Protein AF-A0A7Y4ZPZ9-F1 (afdb_monomer_lite)

Foldseek 3Di:
DADDDDDDDDDPDPLQDWEWEWEDELDPVSQVAWDKDWDFDDDVPDGFFIFIATEHDDPPATWIDGTDRLQTATPDDDLDDQWGDGLLDTDGRYDYSVPTDGDDCCLFQNADPVQAAACCQQCVPWDFWDQDLQQKTFADDDPDVPDQQQKWKWWAKPVHNVDIGTAAEPDQGNHKYQDPVHSRMIGGHPSLSQLAPPPDPQLVPGSRSIHTPTMTMGRRGGYHHSRHFHHDDVPHRGSHDYDHDHRD

Radius of gyration: 18.54 Å; chains: 1; bounding box: 43×43×50 Å

pLDDT: mean 79.01, std 13.71, range [42.5, 98.06]

Sequence (248 aa):
RSTVYDNVYTVRDPAFFATTLAVIPADSDSLKGPITVEIKGKSGNTVGVFRRAVVSYVKGRTLMLPMPLRMACFNFKDCGASSTCAGGTCQPATVSGDDLRDYDDKLVFETRKDLCFDEDACLRGAAPVKVNADCTFALPKAAAAGARPDVNVSIRWAAASNRVIVLDEGDGVEGWTVLPENPNLGRVSAGVCKSLLDPEPDPKKREVPDQALDARISVGCAAKSPTQPFCRRAGNLQSGIGAEIPVR

Structure (mmCIF, N/CA/C/O backbone):
data_AF-A0A7Y4ZPZ9-F1
#
_entry.id   AF-A0A7Y4ZPZ9-F1
#
loop_
_atom_site.group_PDB
_atom_site.id
_atom_site.type_symbol
_atom_site.label_atom_id
_atom_site.label_alt_id
_atom_site.label_comp_id
_atom_site.label_asym_id
_atom_site.label_entity_id
_atom_site.label_seq_id
_atom_site.pdbx_PDB_ins_code
_atom_site.Cartn_x
_atom_site.Cartn_y
_atom_site.Cartn_z
_atom_site.occupancy
_atom_site.B_iso_or_equiv
_atom_site.auth_seq_id
_atom_site.auth_comp_id
_atom_site.auth_asym_id
_atom_site.auth_atom_id
_atom_site.pdbx_PDB_model_num
ATOM 1 N N . ARG A 1 1 ? -20.673 11.295 24.417 1.00 52.66 1 ARG A N 1
ATOM 2 C CA . ARG A 1 1 ? -19.371 11.100 25.100 1.00 52.66 1 ARG A CA 1
ATOM 3 C C . ARG A 1 1 ? -18.563 10.162 24.223 1.00 52.66 1 ARG A C 1
ATOM 5 O O . ARG A 1 1 ? -19.119 9.147 23.839 1.00 52.66 1 ARG A O 1
ATOM 12 N N . SER A 1 2 ? -17.340 10.524 23.851 1.00 57.75 2 SER A N 1
ATOM 13 C CA . SER A 1 2 ? -16.410 9.619 23.170 1.00 57.75 2 SER A CA 1
ATOM 14 C C . SER A 1 2 ? -15.523 8.957 24.220 1.00 57.75 2 SER A C 1
ATOM 16 O O . SER A 1 2 ? -14.915 9.671 25.020 1.00 57.75 2 SER A O 1
ATOM 18 N N . THR A 1 3 ? -15.454 7.629 24.232 1.00 61.03 3 THR A N 1
ATOM 19 C CA . THR A 1 3 ? -14.469 6.892 25.032 1.00 61.03 3 THR A CA 1
ATOM 20 C C . THR A 1 3 ? -13.211 6.682 24.189 1.00 61.03 3 THR A C 1
ATOM 22 O O . THR A 1 3 ? -13.314 6.341 23.013 1.00 61.03 3 THR A O 1
ATOM 25 N N . VAL A 1 4 ? -12.031 6.929 24.762 1.00 68.44 4 VAL A N 1
ATOM 26 C CA . VAL A 1 4 ? -10.734 6.764 24.083 1.00 68.44 4 VAL A CA 1
ATOM 27 C C . VAL A 1 4 ? -9.996 5.589 24.715 1.00 68.44 4 VAL A C 1
ATOM 29 O O . VAL A 1 4 ? -9.910 5.506 25.939 1.00 68.44 4 VAL A O 1
ATOM 32 N N . TYR A 1 5 ? -9.466 4.703 23.871 1.00 67.06 5 TYR A N 1
ATOM 33 C CA . TYR A 1 5 ? -8.691 3.531 24.269 1.00 67.06 5 TYR A CA 1
ATOM 34 C C . TYR A 1 5 ? -7.289 3.624 23.677 1.00 67.06 5 TYR A C 1
ATOM 36 O O . TYR A 1 5 ? -7.140 3.650 22.456 1.00 67.06 5 TYR A O 1
ATOM 44 N N . ASP A 1 6 ? -6.273 3.627 24.538 1.00 70.56 6 ASP A N 1
ATOM 45 C CA . ASP A 1 6 ? -4.873 3.687 24.127 1.00 70.56 6 ASP A CA 1
ATOM 46 C C . ASP A 1 6 ? -4.183 2.342 24.382 1.00 70.56 6 ASP A C 1
ATOM 48 O O . ASP A 1 6 ? -4.120 1.863 25.513 1.00 70.56 6 ASP A O 1
ATOM 52 N N . ASN A 1 7 ? -3.626 1.749 23.324 1.00 69.12 7 ASN A N 1
ATOM 53 C CA . ASN A 1 7 ? -2.784 0.556 23.399 1.00 69.12 7 ASN A CA 1
ATOM 54 C C . ASN A 1 7 ? -1.410 0.871 22.797 1.00 69.12 7 ASN A C 1
ATOM 56 O O . ASN A 1 7 ? -1.317 1.353 21.667 1.00 69.12 7 ASN A O 1
ATOM 60 N N . VAL A 1 8 ? -0.336 0.607 23.547 1.00 71.62 8 VAL A N 1
ATOM 61 C CA . VAL A 1 8 ? 1.041 0.873 23.105 1.00 71.62 8 VAL A CA 1
ATOM 62 C C . VAL A 1 8 ? 1.710 -0.430 22.691 1.00 71.62 8 VAL A C 1
ATOM 64 O O . VAL A 1 8 ? 1.866 -1.342 23.500 1.00 71.62 8 VAL A O 1
ATOM 67 N N . TYR A 1 9 ? 2.164 -0.484 21.440 1.00 68.31 9 TYR A N 1
ATOM 68 C CA . TYR A 1 9 ? 2.911 -1.612 20.893 1.00 68.31 9 TYR A CA 1
ATOM 69 C C . TYR A 1 9 ? 4.338 -1.180 20.560 1.00 68.31 9 TYR A C 1
ATOM 71 O O . TYR A 1 9 ? 4.554 -0.244 19.789 1.00 68.31 9 TYR A O 1
ATOM 79 N N . THR A 1 10 ? 5.331 -1.864 21.132 1.00 68.25 10 THR A N 1
ATOM 80 C CA . THR A 1 10 ? 6.739 -1.649 20.778 1.00 68.25 10 THR A CA 1
ATOM 81 C C . THR A 1 10 ? 7.103 -2.510 19.579 1.00 68.25 10 THR A C 1
ATOM 83 O O . THR A 1 10 ? 7.190 -3.734 19.687 1.00 68.25 10 THR A O 1
ATOM 86 N N . VAL A 1 11 ? 7.378 -1.866 18.447 1.00 60.75 11 VAL A N 1
ATOM 87 C CA . VAL A 1 11 ? 7.873 -2.561 17.259 1.00 60.75 11 VAL A CA 1
ATOM 88 C C . VAL A 1 11 ? 9.379 -2.742 17.355 1.00 60.75 11 VAL A C 1
ATOM 90 O O . VAL A 1 11 ? 10.134 -1.776 17.404 1.00 60.75 11 VAL A O 1
ATOM 93 N N . ARG A 1 12 ? 9.802 -4.008 17.407 1.00 60.75 12 ARG A N 1
ATOM 94 C CA . ARG A 1 12 ? 11.218 -4.401 17.471 1.00 60.75 12 ARG A CA 1
ATOM 95 C C . ARG A 1 12 ? 11.852 -4.554 16.090 1.00 60.75 12 ARG A C 1
ATOM 97 O O . ARG A 1 12 ? 13.060 -4.411 15.967 1.00 60.75 12 ARG A O 1
ATOM 104 N N . ASP A 1 13 ? 11.033 -4.822 15.076 1.00 58.72 13 ASP A N 1
ATOM 105 C CA . ASP A 1 13 ? 11.450 -4.927 13.682 1.00 58.72 13 ASP A CA 1
ATOM 106 C C . ASP A 1 13 ? 10.447 -4.168 12.795 1.00 58.72 13 ASP A C 1
ATOM 108 O O . ASP A 1 13 ? 9.296 -4.600 12.675 1.00 58.72 13 ASP A O 1
ATOM 112 N N . PRO A 1 14 ? 10.837 -3.038 12.176 1.00 55.34 14 PRO A N 1
ATOM 113 C CA . PRO A 1 14 ? 9.937 -2.249 11.344 1.00 55.34 14 PRO A CA 1
ATOM 114 C C . PRO A 1 14 ? 9.427 -3.028 10.126 1.00 55.34 14 PRO A C 1
ATOM 116 O O . PRO A 1 14 ? 8.360 -2.679 9.614 1.00 55.34 14 PRO A O 1
ATOM 119 N N . ALA A 1 15 ? 10.125 -4.088 9.685 1.00 52.06 15 ALA A N 1
ATOM 120 C CA . ALA A 1 15 ? 9.669 -4.977 8.615 1.00 52.06 15 ALA A CA 1
ATOM 121 C C . ALA A 1 15 ? 8.327 -5.648 8.953 1.00 52.06 15 ALA A C 1
ATOM 123 O O . ALA A 1 15 ? 7.526 -5.912 8.059 1.00 52.06 15 ALA A O 1
ATOM 124 N N . PHE A 1 16 ? 8.030 -5.820 10.242 1.00 54.59 16 PHE A N 1
ATOM 125 C CA . PHE A 1 16 ? 6.834 -6.473 10.764 1.00 54.59 16 PHE A CA 1
ATOM 126 C C . PHE A 1 16 ? 5.870 -5.467 11.394 1.00 54.59 16 PHE A C 1
ATOM 128 O O . PHE A 1 16 ? 5.588 -5.491 12.587 1.00 54.59 16 PHE A O 1
ATOM 135 N N . PHE A 1 17 ? 5.321 -4.584 10.562 1.00 56.03 17 PHE A N 1
ATOM 136 C CA . PHE A 1 17 ? 4.062 -3.925 10.893 1.00 56.03 17 PHE A CA 1
ATOM 137 C C . PHE A 1 17 ? 2.933 -4.650 10.184 1.00 56.03 17 PHE A C 1
ATOM 139 O O . PHE A 1 17 ? 2.885 -4.701 8.952 1.00 56.03 17 PHE A O 1
ATOM 146 N N . ALA A 1 18 ? 2.018 -5.183 10.973 1.00 54.69 18 ALA A N 1
ATOM 147 C CA . ALA A 1 18 ? 0.768 -5.707 10.480 1.00 54.69 18 ALA A CA 1
ATOM 148 C C . ALA A 1 18 ? -0.334 -5.234 11.412 1.00 54.69 18 ALA A C 1
ATOM 150 O O . ALA A 1 18 ? -0.241 -5.358 12.628 1.00 54.69 18 ALA A O 1
ATOM 151 N N . THR A 1 19 ? -1.340 -4.610 10.832 1.00 60.28 19 THR A N 1
ATOM 152 C CA . THR A 1 19 ? -2.294 -3.761 11.549 1.00 60.28 19 THR A CA 1
ATOM 153 C C . THR A 1 19 ? -3.699 -4.103 11.099 1.00 60.28 19 THR A C 1
ATOM 155 O O . THR A 1 19 ? -4.473 -3.260 10.649 1.00 60.28 19 THR A O 1
ATOM 158 N N . THR A 1 20 ? -3.996 -5.391 11.183 1.00 61.12 20 THR A N 1
ATOM 159 C CA . THR A 1 20 ? -5.347 -5.906 11.050 1.00 61.12 20 THR A CA 1
ATOM 160 C C . THR A 1 20 ? -6.029 -5.769 12.402 1.00 61.12 20 THR A C 1
ATOM 162 O O . THR A 1 20 ? -5.720 -6.518 13.321 1.00 61.12 20 THR A O 1
ATOM 165 N N . LEU A 1 21 ? -6.931 -4.800 12.536 1.00 65.81 21 LEU A N 1
ATOM 166 C CA . LEU A 1 21 ? -7.682 -4.577 13.764 1.00 65.81 21 LEU A CA 1
ATOM 167 C C . LEU A 1 21 ? -9.035 -5.288 13.673 1.00 65.81 21 LEU A C 1
ATOM 169 O O . LEU A 1 21 ? -9.788 -5.063 12.729 1.00 65.81 21 LEU A O 1
ATOM 173 N N . ALA A 1 22 ? -9.369 -6.104 14.668 1.00 66.12 22 ALA A N 1
ATOM 174 C CA . ALA A 1 22 ? -10.727 -6.598 14.852 1.00 66.12 22 ALA A CA 1
ATOM 175 C C . ALA A 1 22 ? -11.434 -5.716 15.881 1.00 66.12 22 ALA A C 1
ATOM 177 O O . ALA A 1 22 ? -10.901 -5.474 16.961 1.00 66.12 22 ALA A O 1
ATOM 178 N N . VAL A 1 23 ? -12.627 -5.223 15.556 1.00 66.38 23 VAL A N 1
ATOM 179 C CA . VAL A 1 23 ? -13.413 -4.413 16.494 1.00 66.38 23 VAL A CA 1
ATOM 180 C C . VAL A 1 23 ? -14.640 -5.209 16.907 1.00 66.38 23 VAL A C 1
ATOM 182 O O . VAL A 1 23 ? -15.450 -5.591 16.063 1.00 66.38 23 VAL A O 1
ATOM 185 N N . ILE A 1 24 ? -14.766 -5.462 18.211 1.00 66.12 24 ILE A N 1
ATOM 186 C CA . ILE A 1 24 ? -15.868 -6.228 18.795 1.00 66.12 24 ILE A CA 1
ATOM 187 C C . ILE A 1 24 ? -16.652 -5.292 19.725 1.00 66.12 24 ILE A C 1
ATOM 189 O O . ILE A 1 24 ? -16.051 -4.707 20.630 1.00 66.12 24 ILE A O 1
ATOM 193 N N . PRO A 1 25 ? -17.971 -5.110 19.530 1.00 61.38 25 PRO A N 1
ATOM 194 C CA . PRO A 1 25 ? -18.780 -4.341 20.470 1.00 61.38 25 PRO A CA 1
ATOM 195 C C . PRO A 1 25 ? -18.816 -5.045 21.831 1.00 61.38 25 PRO A C 1
ATOM 197 O O . PRO A 1 25 ? -18.998 -6.261 21.896 1.00 61.38 25 PRO A O 1
ATOM 200 N N . ALA A 1 26 ? -18.664 -4.286 22.917 1.00 62.41 26 ALA A N 1
ATOM 201 C CA . ALA A 1 26 ? -18.759 -4.841 24.265 1.00 62.41 26 ALA A CA 1
ATOM 202 C C . ALA A 1 26 ? -20.222 -5.103 24.662 1.00 62.41 26 ALA A C 1
ATOM 204 O O . ALA A 1 26 ? -20.507 -6.076 25.360 1.00 62.41 26 ALA A O 1
ATOM 205 N N . ASP A 1 27 ? -21.146 -4.255 24.199 1.00 66.81 27 ASP A N 1
ATOM 206 C CA . ASP A 1 27 ? -22.577 -4.346 24.479 1.00 66.81 27 ASP A CA 1
ATOM 207 C C . ASP A 1 27 ? -23.428 -3.598 23.425 1.00 66.81 27 ASP A C 1
ATOM 209 O O . ASP A 1 27 ? -22.945 -3.153 22.380 1.00 66.81 27 ASP A O 1
ATOM 213 N N . SER A 1 28 ? -24.737 -3.493 23.677 1.00 67.94 28 SER A N 1
ATOM 214 C CA . SER A 1 28 ? -25.689 -2.811 22.794 1.00 67.94 28 SER A CA 1
ATOM 215 C C . SER A 1 28 ? -25.490 -1.294 22.700 1.00 67.94 28 SER A C 1
ATOM 217 O O . SER A 1 28 ? -25.962 -0.678 21.741 1.00 67.94 28 SER A O 1
ATOM 219 N N . ASP A 1 29 ? -24.829 -0.674 23.678 1.00 69.12 29 ASP A N 1
ATOM 220 C CA . ASP A 1 29 ? -24.533 0.757 23.662 1.00 69.12 29 ASP A CA 1
ATOM 221 C C . ASP A 1 29 ? -23.330 1.063 22.764 1.00 69.12 29 ASP A C 1
ATOM 223 O O . ASP A 1 29 ? -23.341 2.099 22.089 1.00 69.12 29 ASP A O 1
ATOM 227 N N . SER A 1 30 ? -22.388 0.120 22.618 1.00 65.25 30 SER A N 1
ATOM 228 C CA . SER A 1 30 ? -21.309 0.173 21.613 1.00 65.25 30 SER A CA 1
ATOM 229 C C . SER A 1 30 ? -21.826 0.265 20.163 1.00 65.25 30 SER A C 1
ATOM 231 O O . SER A 1 30 ? -21.047 0.528 19.250 1.00 65.25 30 SER A O 1
ATOM 233 N N . LEU A 1 31 ? -23.130 0.061 19.928 1.00 66.62 31 LEU A N 1
ATOM 234 C CA . LEU A 1 31 ? -23.760 0.072 18.599 1.00 66.62 31 LEU A CA 1
ATOM 235 C C . LEU A 1 31 ? -24.301 1.449 18.183 1.00 66.62 31 LEU A C 1
ATOM 237 O O . LEU A 1 31 ? -24.833 1.595 17.082 1.00 66.62 31 LEU A O 1
ATOM 241 N N . LYS A 1 32 ? -24.230 2.454 19.064 1.00 68.75 32 LYS A N 1
ATOM 242 C CA . LYS A 1 32 ? -24.936 3.739 18.901 1.00 68.75 32 LYS A CA 1
ATOM 243 C C . LYS A 1 32 ? -24.182 4.795 18.082 1.00 68.75 32 LYS A C 1
ATOM 245 O O . LYS A 1 32 ? -24.701 5.897 17.917 1.00 68.75 32 LYS A O 1
ATOM 250 N N . GLY A 1 33 ? -22.988 4.506 17.561 1.00 70.94 33 GLY A N 1
ATOM 251 C CA . GLY A 1 33 ? -22.221 5.488 16.791 1.00 70.94 33 GLY A CA 1
ATOM 252 C C . GLY A 1 33 ? -21.039 4.906 16.016 1.00 70.94 33 GLY A C 1
ATOM 253 O O . GLY A 1 33 ? -20.684 3.745 16.213 1.00 70.94 33 GLY A O 1
ATOM 254 N N . PRO A 1 34 ? -20.440 5.703 15.113 1.00 79.44 34 PRO A N 1
ATOM 255 C CA . PRO A 1 34 ? -19.241 5.298 14.395 1.00 79.44 34 PRO A CA 1
ATOM 256 C C . PRO A 1 34 ? -18.058 5.154 15.354 1.00 79.44 34 PRO A C 1
ATOM 258 O O . PRO A 1 34 ? -17.942 5.884 16.343 1.00 79.44 34 PRO A O 1
ATOM 261 N N . ILE A 1 35 ? -17.158 4.235 15.023 1.00 80.50 35 ILE A N 1
ATOM 262 C CA . ILE A 1 35 ? -15.922 4.000 15.764 1.00 80.50 35 ILE A CA 1
ATOM 263 C C . ILE A 1 35 ? -14.784 4.652 14.988 1.00 80.50 35 ILE A C 1
ATOM 265 O O . ILE A 1 35 ? -14.562 4.343 13.817 1.00 80.50 35 ILE A O 1
ATOM 269 N N . THR A 1 36 ? -14.055 5.547 15.652 1.00 85.19 36 THR A N 1
ATOM 270 C CA . THR A 1 36 ? -12.830 6.133 15.106 1.00 85.19 36 THR A CA 1
ATOM 271 C C . THR A 1 36 ? -11.631 5.371 15.642 1.00 85.19 36 THR A C 1
ATOM 273 O O . THR A 1 36 ? -11.403 5.322 16.849 1.00 85.19 36 THR A O 1
ATOM 276 N N . VAL A 1 37 ? -10.841 4.820 14.732 1.00 82.94 37 VAL A N 1
ATOM 277 C CA . VAL A 1 37 ? -9.577 4.150 15.020 1.00 82.94 37 VAL A CA 1
ATOM 278 C C . VAL A 1 37 ? -8.447 5.037 14.520 1.00 82.94 37 VAL A C 1
ATOM 280 O O . VAL A 1 37 ? -8.409 5.394 13.343 1.00 82.94 37 VAL A O 1
ATOM 283 N N . GLU A 1 38 ? -7.509 5.379 15.400 1.00 84.19 38 GLU A N 1
ATOM 284 C CA . GLU A 1 38 ? -6.299 6.119 15.045 1.00 84.19 38 GLU A CA 1
ATOM 285 C C . GLU A 1 38 ? -5.057 5.310 15.401 1.00 84.19 38 GLU A C 1
ATOM 287 O O . GLU A 1 38 ? -4.909 4.839 16.526 1.00 84.19 38 GLU A O 1
ATOM 292 N N . ILE A 1 39 ? -4.126 5.208 14.457 1.00 80.50 39 ILE A N 1
ATOM 293 C CA . ILE A 1 39 ? -2.818 4.604 14.675 1.00 80.50 39 ILE A CA 1
ATOM 294 C C . ILE A 1 39 ? -1.753 5.680 14.495 1.00 80.50 39 ILE A C 1
ATOM 296 O O . ILE A 1 39 ? -1.658 6.310 13.441 1.00 80.50 39 ILE A O 1
ATOM 300 N N . LYS A 1 40 ? -0.952 5.889 15.543 1.00 79.50 40 LYS A N 1
ATOM 301 C CA . LYS A 1 40 ? 0.118 6.892 15.598 1.00 79.50 40 LYS A CA 1
ATOM 302 C C . LYS A 1 40 ? 1.456 6.204 15.846 1.00 79.50 40 LYS A C 1
ATOM 304 O O . LYS A 1 40 ? 1.710 5.725 16.948 1.00 79.50 40 LYS A O 1
ATOM 309 N N . GLY A 1 41 ? 2.326 6.191 14.842 1.00 75.38 41 GLY A N 1
ATOM 310 C CA . GLY A 1 41 ? 3.729 5.821 15.000 1.00 75.38 41 GLY A CA 1
ATOM 311 C C . GLY A 1 41 ? 4.528 7.017 15.508 1.00 75.38 41 GLY A C 1
ATOM 312 O O . GLY A 1 41 ? 4.520 8.077 14.880 1.00 75.38 41 GLY A O 1
ATOM 313 N N . LYS A 1 42 ? 5.212 6.856 16.644 1.00 73.12 42 LYS A N 1
ATOM 314 C CA . LYS A 1 42 ? 6.049 7.897 17.255 1.00 73.12 42 LYS A CA 1
ATOM 315 C C . LYS A 1 42 ? 7.515 7.472 17.270 1.00 73.12 42 LYS A C 1
ATOM 317 O O . LYS A 1 42 ? 7.814 6.331 17.608 1.00 73.12 42 LYS A O 1
ATOM 322 N N . SER A 1 43 ? 8.412 8.401 16.949 1.00 66.00 43 SER A N 1
ATOM 323 C CA . SER A 1 43 ? 9.850 8.284 17.215 1.00 66.00 43 SER A CA 1
ATOM 324 C C . SER A 1 43 ? 10.243 9.410 18.167 1.00 66.00 43 SER A C 1
ATOM 326 O O . SER A 1 43 ? 10.160 10.590 17.815 1.00 66.00 43 SER A O 1
ATOM 328 N N . GLY A 1 44 ? 10.561 9.064 19.417 1.00 73.44 44 GLY A N 1
ATOM 329 C CA . GLY A 1 44 ? 10.622 10.045 20.502 1.00 73.44 44 GLY A CA 1
ATOM 330 C C . GLY A 1 44 ? 9.275 10.761 20.681 1.00 73.44 44 GLY A C 1
ATOM 331 O O . GLY A 1 44 ? 8.236 10.112 20.803 1.00 73.44 44 GLY A O 1
ATOM 332 N N . ASN A 1 45 ? 9.287 12.097 20.653 1.00 69.50 45 ASN A N 1
ATOM 333 C CA . ASN A 1 45 ? 8.078 12.927 20.773 1.00 69.50 45 ASN A CA 1
ATOM 334 C C . ASN A 1 45 ? 7.419 13.275 19.427 1.00 69.50 45 ASN A C 1
ATOM 336 O O . ASN A 1 45 ? 6.364 13.910 19.412 1.00 69.50 45 ASN A O 1
ATOM 340 N N . THR A 1 46 ? 8.004 12.863 18.302 1.00 63.34 46 THR A N 1
ATOM 341 C CA . THR A 1 46 ? 7.489 13.189 16.969 1.00 63.34 46 THR A CA 1
ATOM 342 C C . THR A 1 46 ? 6.559 12.086 16.482 1.00 63.34 46 THR A C 1
ATOM 344 O O . THR A 1 46 ? 6.956 10.922 16.407 1.00 63.34 46 THR A O 1
ATOM 347 N N . VAL A 1 47 ? 5.322 12.443 16.128 1.00 68.19 47 VAL A N 1
ATOM 348 C CA . VAL A 1 47 ? 4.418 11.551 15.388 1.00 68.19 47 VAL A CA 1
ATOM 349 C C . VAL A 1 47 ? 4.892 11.524 13.938 1.00 68.19 47 VAL A C 1
ATOM 351 O O . VAL A 1 47 ? 4.786 12.526 13.240 1.00 68.19 47 VAL A O 1
ATOM 354 N N . GLY A 1 48 ? 5.456 10.394 13.517 1.00 65.44 48 GLY A N 1
ATOM 355 C CA . GLY A 1 48 ? 5.992 10.208 12.169 1.00 65.44 48 GLY A CA 1
ATOM 356 C C . GLY A 1 48 ? 5.038 9.473 11.233 1.00 65.44 48 GLY A C 1
ATOM 357 O O . GLY A 1 48 ? 5.114 9.671 10.029 1.00 65.44 48 GLY A O 1
ATOM 358 N N . VAL A 1 49 ? 4.130 8.648 11.764 1.00 68.81 49 VAL A N 1
ATOM 359 C CA . VAL A 1 49 ? 3.166 7.863 10.973 1.00 68.81 49 VAL A CA 1
ATOM 360 C C . VAL A 1 49 ? 1.771 8.055 11.551 1.00 68.81 49 VAL A C 1
ATOM 362 O O . VAL A 1 49 ? 1.583 7.897 12.757 1.00 68.81 49 VAL A O 1
ATOM 365 N N . PHE A 1 50 ? 0.793 8.368 10.704 1.00 77.75 50 PHE A N 1
ATOM 366 C CA . PHE A 1 50 ? -0.602 8.530 11.107 1.00 77.75 50 PHE A CA 1
ATOM 367 C C . PHE A 1 50 ? -1.535 7.806 10.137 1.00 77.75 50 PHE A C 1
ATOM 369 O O . PHE A 1 50 ? -1.511 8.077 8.938 1.00 77.75 50 PHE A O 1
ATOM 376 N N . ARG A 1 51 ? -2.393 6.928 10.662 1.00 84.00 51 ARG A N 1
ATOM 377 C CA . ARG A 1 51 ? -3.502 6.324 9.913 1.00 84.00 51 ARG A CA 1
ATOM 378 C C . ARG A 1 51 ? -4.786 6.432 10.726 1.00 84.00 51 ARG A C 1
ATOM 380 O O . ARG A 1 51 ? -4.762 6.262 11.942 1.00 84.00 51 ARG A O 1
ATOM 387 N N . ARG A 1 52 ? -5.899 6.726 10.062 1.00 87.38 52 ARG A N 1
ATOM 388 C CA . ARG A 1 52 ? -7.221 6.888 10.671 1.00 87.38 52 ARG A CA 1
ATOM 389 C C . ARG A 1 52 ? -8.243 6.114 9.858 1.00 87.38 52 ARG A C 1
ATOM 391 O O . ARG A 1 52 ? -8.208 6.159 8.634 1.00 87.38 52 ARG A O 1
ATOM 398 N N . ALA A 1 53 ? -9.164 5.468 10.551 1.00 87.06 53 ALA A N 1
ATOM 399 C CA . ALA A 1 53 ? -10.371 4.916 9.969 1.00 87.06 53 ALA A CA 1
ATOM 400 C C . ALA A 1 53 ? -11.575 5.315 10.825 1.00 87.06 53 ALA A C 1
ATOM 402 O O . ALA A 1 53 ? -11.492 5.344 12.052 1.00 87.06 53 ALA A O 1
ATOM 403 N N . VAL A 1 54 ? -12.687 5.626 10.176 1.00 87.56 54 VAL A N 1
ATOM 404 C CA . VAL A 1 54 ? -13.991 5.870 10.787 1.00 87.56 54 VAL A CA 1
ATOM 405 C C . VAL A 1 54 ? -14.920 4.815 10.221 1.00 87.56 54 VAL A C 1
ATOM 407 O O . VAL A 1 54 ? -15.226 4.832 9.031 1.00 87.56 54 VAL A O 1
ATOM 410 N N . VAL A 1 55 ? -15.320 3.868 11.060 1.00 83.88 55 VAL A N 1
ATOM 411 C CA . VAL A 1 55 ? -16.089 2.697 10.638 1.00 83.88 55 VAL A CA 1
ATOM 412 C C . VAL A 1 55 ? -17.478 2.760 11.248 1.00 83.88 55 VAL A C 1
ATOM 414 O O . VAL A 1 55 ? -17.636 3.000 12.448 1.00 83.88 55 VAL A O 1
ATOM 417 N N . SER A 1 56 ? -18.491 2.522 10.422 1.00 78.38 56 SER A N 1
ATOM 418 C CA . SER A 1 56 ? -19.856 2.313 10.896 1.00 78.38 56 SER A CA 1
ATOM 419 C C . SER A 1 56 ? -20.028 0.884 11.401 1.00 78.38 56 SER A C 1
ATOM 421 O O . SER A 1 56 ? -19.604 -0.074 10.759 1.00 78.38 56 SER A O 1
ATOM 423 N N . TYR A 1 57 ? -20.680 0.736 12.549 1.00 75.06 57 TYR A N 1
ATOM 424 C CA . TYR A 1 57 ? -21.022 -0.574 13.084 1.00 75.06 57 TYR A CA 1
ATOM 425 C C . TYR A 1 57 ? -22.048 -1.302 12.194 1.00 75.06 57 TYR A C 1
ATOM 427 O O . TYR A 1 57 ? -23.016 -0.691 11.738 1.00 75.06 57 TYR A O 1
ATOM 435 N N . VAL A 1 58 ? -21.878 -2.620 12.018 1.00 76.50 58 VAL A N 1
ATOM 436 C CA . VAL A 1 58 ? -22.849 -3.498 11.344 1.00 76.50 58 VAL A CA 1
ATOM 437 C C . VAL A 1 58 ? -23.365 -4.544 12.327 1.00 76.50 58 VAL A C 1
ATOM 439 O O . VAL A 1 58 ? -22.601 -5.332 12.887 1.00 76.50 58 VAL A O 1
ATOM 442 N N . LYS A 1 59 ? -24.686 -4.560 12.544 1.00 77.06 59 LYS A N 1
ATOM 443 C CA . LYS A 1 59 ? -25.316 -5.426 13.547 1.00 77.06 59 LYS A CA 1
ATOM 444 C C . LYS A 1 59 ? -25.078 -6.907 13.267 1.00 77.06 59 LYS A C 1
ATOM 446 O O . LYS A 1 59 ? -25.396 -7.395 12.191 1.00 77.06 59 LYS A O 1
ATOM 451 N N . GLY A 1 60 ? -24.593 -7.620 14.285 1.00 76.94 60 GLY A N 1
ATOM 452 C CA . GLY A 1 60 ? -24.412 -9.075 14.251 1.00 76.94 60 GLY A CA 1
ATOM 453 C C . GLY A 1 60 ? -23.162 -9.555 13.512 1.00 76.94 60 GLY A C 1
ATOM 454 O O . GLY A 1 60 ? -23.015 -10.759 13.331 1.00 76.94 60 GLY A O 1
ATOM 455 N N . ARG A 1 61 ? -22.267 -8.646 13.104 1.00 81.38 61 ARG A N 1
ATOM 456 C CA . ARG A 1 61 ? -21.005 -8.984 12.440 1.00 81.38 61 ARG A CA 1
ATOM 457 C C . ARG A 1 61 ? -19.823 -8.502 13.273 1.00 81.38 61 ARG A C 1
ATOM 459 O O . ARG A 1 61 ? -19.830 -7.378 13.774 1.00 81.38 61 ARG A O 1
ATOM 466 N N . THR A 1 62 ? -18.802 -9.344 13.387 1.00 78.69 62 THR A N 1
ATOM 467 C CA . THR A 1 62 ? -17.479 -8.932 13.862 1.00 78.69 62 THR A CA 1
ATOM 468 C C . THR A 1 62 ? -16.640 -8.656 12.631 1.00 78.69 62 THR A C 1
ATOM 470 O O . THR A 1 62 ? -16.351 -9.581 11.879 1.00 78.69 62 THR A O 1
ATOM 473 N N . LEU A 1 63 ? -16.288 -7.395 12.396 1.00 80.31 63 LEU A N 1
ATOM 474 C CA . LEU A 1 63 ? -15.624 -6.976 11.166 1.00 80.31 63 LEU A CA 1
ATOM 475 C C . LEU A 1 63 ? -14.122 -6.819 11.374 1.00 80.31 63 LEU A C 1
ATOM 477 O O . LEU A 1 63 ? -13.655 -6.346 12.414 1.00 80.31 63 LEU A O 1
ATOM 481 N N . MET A 1 64 ? -13.374 -7.195 10.346 1.00 78.81 64 MET A N 1
ATOM 482 C CA . MET A 1 64 ? -11.934 -7.022 10.279 1.00 78.81 64 MET A CA 1
ATOM 483 C C . MET A 1 64 ? -11.603 -5.735 9.524 1.00 78.81 64 MET A C 1
ATOM 485 O O . MET A 1 64 ? -11.914 -5.613 8.340 1.00 78.81 64 MET A O 1
ATOM 489 N N . LEU A 1 65 ? -10.930 -4.799 10.190 1.00 81.38 65 LEU A N 1
ATOM 490 C CA . LEU A 1 65 ? -10.453 -3.547 9.615 1.00 81.38 65 LEU A CA 1
ATOM 491 C C . LEU A 1 65 ? -8.948 -3.645 9.290 1.00 81.38 65 LEU A C 1
ATOM 493 O O . LEU A 1 65 ? -8.113 -3.565 10.198 1.00 81.38 65 LEU A O 1
ATOM 497 N N . PRO A 1 66 ? -8.562 -3.780 8.011 1.00 77.81 66 PRO A N 1
ATOM 498 C CA . PRO A 1 66 ? -7.164 -3.670 7.613 1.00 77.81 66 PRO A CA 1
ATOM 499 C C . PRO A 1 66 ? -6.715 -2.199 7.628 1.00 77.81 66 PRO A C 1
ATOM 501 O O . PRO A 1 66 ? -7.317 -1.345 6.981 1.00 77.81 66 PRO A O 1
ATOM 504 N N . MET A 1 67 ? -5.631 -1.880 8.342 1.00 79.06 67 MET A N 1
ATOM 505 C CA . MET A 1 67 ? -5.049 -0.527 8.376 1.00 79.06 67 MET A CA 1
ATOM 506 C C . MET A 1 67 ? -3.553 -0.522 8.034 1.00 79.06 67 MET A C 1
ATOM 508 O O . MET A 1 67 ? -2.759 -0.084 8.872 1.00 79.06 67 MET A O 1
ATOM 512 N N . PRO A 1 68 ? -3.122 -1.003 6.854 1.00 74.00 68 PRO A N 1
ATOM 513 C CA . PRO A 1 68 ? -1.709 -1.255 6.558 1.00 74.00 68 PRO A CA 1
ATOM 514 C C . PRO A 1 68 ? -0.823 -0.025 6.814 1.00 74.00 68 PRO A C 1
ATOM 516 O O . PRO A 1 68 ? -0.982 1.025 6.206 1.00 74.00 68 PRO A O 1
ATOM 519 N N . LEU A 1 69 ? 0.152 -0.129 7.719 1.00 73.75 69 LEU A N 1
ATOM 520 C CA . LEU A 1 69 ? 1.059 0.996 8.007 1.00 73.75 69 LEU A CA 1
ATOM 521 C C . LEU A 1 69 ? 2.277 1.064 7.089 1.00 73.75 69 LEU A C 1
ATOM 523 O O . LEU A 1 69 ? 2.992 2.059 7.100 1.00 73.75 69 LEU A O 1
ATOM 527 N N . ARG A 1 70 ? 2.526 0.018 6.298 1.00 69.75 70 ARG A N 1
ATOM 528 C CA . ARG A 1 70 ? 3.689 -0.050 5.400 1.00 69.75 70 ARG A CA 1
ATOM 529 C C . ARG A 1 70 ? 3.673 1.060 4.347 1.00 69.75 70 ARG A C 1
ATOM 531 O O . ARG A 1 70 ? 4.730 1.526 3.949 1.00 69.75 70 ARG A O 1
ATOM 538 N N . MET A 1 71 ? 2.476 1.490 3.958 1.00 67.12 71 MET A N 1
ATOM 539 C CA . MET A 1 71 ? 2.235 2.575 3.005 1.00 67.12 71 MET A CA 1
ATOM 540 C C . MET A 1 71 ? 1.726 3.853 3.684 1.00 67.12 71 MET A C 1
ATOM 542 O O . MET A 1 71 ? 1.398 4.830 3.011 1.00 67.12 71 MET A O 1
ATOM 546 N N . ALA A 1 72 ? 1.672 3.867 5.023 1.00 69.62 72 ALA A N 1
ATOM 547 C CA . ALA A 1 72 ? 1.277 5.058 5.750 1.00 69.62 72 ALA A CA 1
ATOM 548 C C . ALA A 1 72 ? 2.359 6.127 5.595 1.00 69.62 72 ALA A C 1
ATOM 550 O O . ALA A 1 72 ? 3.555 5.884 5.758 1.00 69.62 72 ALA A O 1
ATOM 551 N N . CYS A 1 73 ? 1.911 7.325 5.256 1.00 75.56 73 CYS A N 1
ATOM 552 C CA . CYS A 1 73 ? 2.791 8.400 4.850 1.00 75.56 73 CYS A CA 1
ATOM 553 C C . CYS A 1 73 ? 3.651 8.874 6.028 1.00 75.56 73 CYS A C 1
ATOM 555 O O . CYS A 1 73 ? 3.128 9.255 7.079 1.00 75.56 73 CYS A O 1
ATOM 557 N N . PHE A 1 74 ? 4.971 8.862 5.843 1.00 73.31 74 PHE A N 1
ATOM 558 C CA . PHE A 1 74 ? 5.914 9.317 6.855 1.00 73.31 74 PHE A CA 1
ATOM 559 C C . PHE A 1 74 ? 6.065 10.841 6.817 1.00 73.31 74 PHE A C 1
ATOM 561 O O . PHE A 1 74 ? 6.267 11.412 5.746 1.00 73.31 74 PHE A O 1
ATOM 568 N N . ASN A 1 75 ? 5.972 11.505 7.975 1.00 70.31 75 ASN A N 1
ATOM 569 C CA . ASN A 1 75 ? 6.052 12.970 8.108 1.00 70.31 75 ASN A CA 1
ATOM 570 C C . ASN A 1 75 ? 5.130 13.731 7.134 1.00 70.31 75 ASN A C 1
ATOM 572 O O . ASN A 1 75 ? 5.456 14.823 6.666 1.00 70.31 75 ASN A O 1
ATOM 576 N N . PHE A 1 76 ? 3.980 13.144 6.807 1.00 77.94 76 PHE A N 1
ATOM 577 C CA . PHE A 1 76 ? 3.009 13.764 5.918 1.00 77.94 76 PHE A CA 1
ATOM 578 C C . PHE A 1 76 ? 2.280 14.904 6.622 1.00 77.94 76 PHE A C 1
ATOM 580 O O . PHE A 1 76 ? 2.077 14.871 7.838 1.00 77.94 76 PHE A O 1
ATOM 587 N N . LYS A 1 77 ? 1.871 15.914 5.851 1.00 81.62 77 LYS A N 1
ATOM 588 C CA . LYS A 1 77 ? 1.035 17.002 6.371 1.00 81.62 77 LYS A CA 1
ATOM 589 C C . LYS A 1 77 ? -0.265 16.449 6.964 1.00 81.62 77 LYS A C 1
ATOM 591 O O . LYS A 1 77 ? -0.754 15.406 6.539 1.00 81.62 77 LYS A O 1
ATOM 596 N N . ASP A 1 78 ? -0.849 17.165 7.918 1.00 83.12 78 ASP A N 1
ATOM 597 C CA . ASP A 1 78 ? -2.155 16.780 8.451 1.00 83.12 78 ASP A CA 1
ATOM 598 C C . ASP A 1 78 ? -3.216 16.794 7.332 1.00 83.12 78 ASP A C 1
ATOM 600 O O . ASP A 1 78 ? -3.337 17.768 6.584 1.00 83.12 78 ASP A O 1
ATOM 604 N N . CYS A 1 79 ? -3.970 15.699 7.212 1.00 85.38 79 CYS A N 1
ATOM 605 C CA . CYS A 1 79 ? -5.074 15.562 6.262 1.00 85.38 79 CYS A CA 1
ATOM 606 C C . CYS A 1 79 ? -6.405 16.107 6.809 1.00 85.38 79 CYS A C 1
ATOM 608 O O . CYS A 1 79 ? -7.396 16.146 6.079 1.00 85.38 79 CYS A O 1
ATOM 610 N N . GLY A 1 80 ? -6.442 16.531 8.075 1.00 86.88 80 GLY A N 1
ATOM 611 C CA . GLY A 1 80 ? -7.642 17.006 8.755 1.00 86.88 80 GLY A CA 1
ATOM 612 C C . GLY A 1 80 ? -8.453 15.877 9.394 1.00 86.88 80 GLY A C 1
ATOM 613 O O . GLY A 1 80 ? -8.141 14.695 9.263 1.00 86.88 80 GLY A O 1
ATOM 614 N N . ALA A 1 81 ? -9.510 16.240 10.126 1.00 84.81 81 ALA A N 1
ATOM 615 C CA . ALA A 1 81 ? -10.256 15.329 11.006 1.00 84.81 81 ALA A CA 1
ATOM 616 C C . ALA A 1 81 ? -11.037 14.206 10.284 1.00 84.81 81 ALA A C 1
ATOM 618 O O . ALA A 1 81 ? -11.242 13.139 10.856 1.00 84.81 81 ALA A O 1
ATOM 619 N N . SER A 1 82 ? -11.457 14.419 9.035 1.00 88.56 82 SER A N 1
ATOM 620 C CA . SER A 1 82 ? -12.277 13.473 8.256 1.00 88.56 82 SER A CA 1
ATOM 621 C C . SER A 1 82 ? -11.479 12.622 7.263 1.00 88.56 82 SER A C 1
ATOM 623 O O . SER A 1 82 ? -12.062 11.848 6.501 1.00 88.56 82 SER A O 1
ATOM 625 N N . SER A 1 83 ? -10.156 12.764 7.261 1.00 90.88 83 SER A N 1
ATOM 626 C CA . SER A 1 83 ? -9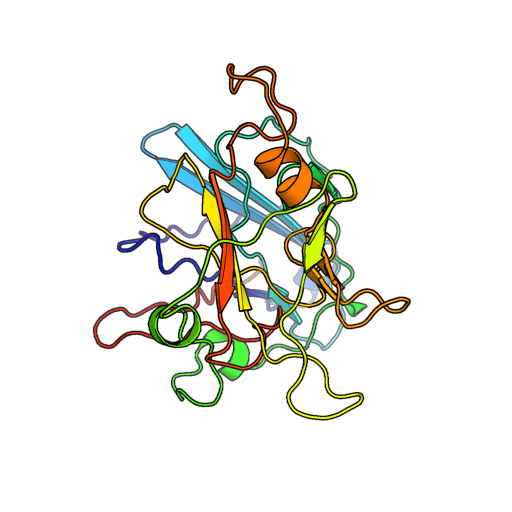.278 12.166 6.261 1.00 90.88 83 SER A CA 1
ATOM 627 C C . SER A 1 83 ? -8.112 11.431 6.916 1.00 90.88 83 SER A C 1
ATOM 629 O O . SER A 1 83 ? -7.812 11.603 8.103 1.00 90.88 83 SER A O 1
ATOM 631 N N . THR A 1 84 ? -7.454 10.587 6.134 1.00 89.62 84 THR A N 1
ATOM 632 C CA . THR A 1 84 ? -6.238 9.867 6.499 1.00 89.62 84 THR A CA 1
ATOM 633 C C . THR A 1 84 ? -5.238 9.927 5.354 1.00 89.62 84 THR A C 1
ATOM 635 O O . THR A 1 84 ? -5.634 10.163 4.215 1.00 89.62 84 THR A O 1
ATOM 638 N N . CYS A 1 85 ? -3.950 9.734 5.633 1.00 86.25 85 CYS A N 1
ATOM 639 C CA . CYS A 1 85 ? -2.989 9.580 4.554 1.00 86.25 85 CYS A CA 1
ATOM 640 C C . CYS A 1 85 ? -2.903 8.114 4.140 1.00 86.25 85 CYS A C 1
ATOM 642 O O . CYS A 1 85 ? -2.577 7.259 4.965 1.00 86.25 85 CYS A O 1
ATOM 644 N N . ALA A 1 86 ? -3.179 7.850 2.867 1.00 85.38 86 ALA A N 1
ATOM 645 C CA . ALA A 1 86 ? -3.024 6.545 2.246 1.00 85.38 86 ALA A CA 1
ATOM 646 C C . ALA A 1 86 ? -2.309 6.721 0.903 1.00 85.38 86 ALA A C 1
ATOM 648 O O . ALA A 1 86 ? -2.660 7.592 0.098 1.00 85.38 86 ALA A O 1
ATOM 649 N N . GLY A 1 87 ? -1.247 5.942 0.705 1.00 80.75 87 GLY A N 1
ATOM 650 C CA . GLY A 1 87 ? -0.473 5.938 -0.535 1.00 80.75 87 GLY A CA 1
ATOM 651 C C . GLY A 1 87 ? 0.080 7.309 -0.923 1.00 80.75 87 GLY A C 1
ATOM 652 O O . GLY A 1 87 ? 0.109 7.622 -2.100 1.00 80.75 87 GLY A O 1
ATOM 653 N N . GLY A 1 88 ? 0.462 8.159 0.034 1.00 82.19 88 GLY A N 1
ATOM 654 C CA . GLY A 1 88 ? 1.002 9.501 -0.238 1.00 82.19 88 GLY A CA 1
ATOM 655 C C . GLY A 1 88 ? -0.043 10.583 -0.530 1.00 82.19 88 GLY A C 1
ATOM 656 O O . GLY A 1 88 ? 0.316 11.684 -0.935 1.00 82.19 88 GLY A O 1
ATOM 657 N N . THR A 1 89 ? -1.332 10.304 -0.333 1.00 84.19 89 THR A N 1
ATOM 658 C CA . THR A 1 89 ? -2.415 11.268 -0.581 1.00 84.19 89 THR A CA 1
ATOM 659 C C . THR A 1 89 ? -3.411 11.292 0.573 1.00 84.19 89 THR A C 1
ATOM 661 O O . THR A 1 89 ? -3.585 10.298 1.276 1.00 84.19 89 THR A O 1
ATOM 664 N N . CYS A 1 90 ? -4.081 12.429 0.778 1.00 87.62 90 CYS A N 1
ATOM 665 C CA . CYS A 1 90 ? -5.182 12.497 1.735 1.00 87.62 90 CYS A CA 1
ATOM 666 C C . CYS A 1 90 ? -6.425 11.833 1.140 1.00 87.62 90 CYS A C 1
ATOM 668 O O . CYS A 1 90 ? -6.974 12.316 0.152 1.00 87.62 90 CYS A O 1
ATOM 670 N N . GLN A 1 91 ? -6.865 10.751 1.770 1.00 90.06 91 GLN A N 1
ATOM 671 C CA . GLN A 1 91 ? -8.052 9.980 1.420 1.00 90.06 91 GLN A CA 1
ATOM 672 C C . GLN A 1 91 ? -9.127 10.136 2.502 1.00 90.06 91 GLN A C 1
ATOM 674 O O . GLN A 1 91 ? -8.791 10.438 3.654 1.00 90.06 91 GLN A O 1
ATOM 679 N N . PRO A 1 92 ? -10.414 9.923 2.182 1.00 92.38 92 PRO A N 1
ATOM 680 C CA . PRO A 1 92 ? -11.458 9.844 3.197 1.00 92.38 92 PRO A CA 1
ATOM 681 C C . PRO A 1 92 ? -11.101 8.805 4.267 1.00 92.38 92 PRO A C 1
ATOM 683 O O . PRO A 1 92 ? -10.696 7.692 3.948 1.00 92.38 92 PRO A O 1
ATOM 686 N N . ALA A 1 93 ? -11.268 9.152 5.544 1.00 91.12 93 ALA A N 1
ATOM 687 C CA . ALA A 1 93 ? -11.061 8.192 6.630 1.00 91.12 93 ALA A CA 1
ATOM 688 C C . ALA A 1 93 ? -12.258 7.242 6.806 1.00 91.12 93 ALA A C 1
ATOM 690 O O . ALA A 1 93 ? -12.172 6.298 7.581 1.00 91.12 93 ALA A O 1
ATOM 691 N N . THR A 1 94 ? -13.389 7.506 6.146 1.00 91.12 94 THR A N 1
ATOM 692 C CA . THR A 1 94 ? -14.607 6.700 6.304 1.00 91.12 94 THR A CA 1
ATOM 693 C C . THR A 1 94 ? -14.472 5.382 5.554 1.00 91.12 94 THR A C 1
ATOM 695 O O . THR A 1 94 ? -14.152 5.384 4.369 1.00 91.12 94 THR A O 1
ATOM 698 N N . VAL A 1 95 ? -14.753 4.275 6.236 1.00 87.81 95 VAL A N 1
ATOM 699 C CA . VAL A 1 95 ? -14.785 2.929 5.659 1.00 87.81 95 VAL A CA 1
ATOM 700 C C . VAL A 1 95 ? -16.178 2.354 5.881 1.00 87.81 95 VAL A C 1
ATOM 702 O O . VAL A 1 95 ? -16.667 2.334 7.016 1.00 87.81 95 VAL A O 1
ATOM 705 N N . SER A 1 96 ? -16.833 1.909 4.806 1.00 86.50 96 SER A N 1
ATOM 706 C CA . SER A 1 96 ? -18.137 1.257 4.923 1.00 86.50 96 SER A CA 1
ATOM 707 C C . SER A 1 96 ? -17.977 -0.095 5.608 1.00 86.50 96 SER A C 1
ATOM 709 O O . SER A 1 96 ? -17.093 -0.873 5.258 1.00 86.50 96 SER A O 1
ATOM 711 N N . GLY A 1 97 ? -18.858 -0.407 6.559 1.00 82.06 97 GLY A N 1
ATOM 712 C CA . GLY A 1 97 ? -18.882 -1.731 7.181 1.00 82.06 97 GLY A CA 1
ATOM 713 C C . GLY A 1 97 ? -19.226 -2.854 6.193 1.00 82.06 97 GLY A C 1
ATOM 714 O O . GLY A 1 97 ? -18.823 -3.995 6.407 1.00 82.06 97 GLY A O 1
ATOM 715 N N . ASP A 1 98 ? -19.911 -2.534 5.090 1.00 84.50 98 ASP A N 1
ATOM 716 C CA . ASP A 1 98 ? -20.228 -3.495 4.025 1.00 84.50 98 ASP A CA 1
ATOM 717 C C . ASP A 1 98 ? -18.999 -3.871 3.183 1.00 84.50 98 ASP A C 1
ATOM 719 O O . ASP A 1 98 ? -18.943 -4.975 2.645 1.00 84.50 98 ASP A O 1
ATOM 723 N N . ASP A 1 99 ? -17.984 -2.999 3.141 1.00 83.81 99 ASP A N 1
ATOM 724 C CA . ASP A 1 99 ? -16.706 -3.267 2.470 1.00 83.81 99 ASP A CA 1
ATOM 725 C C . ASP A 1 99 ? -15.771 -4.125 3.342 1.00 83.81 99 ASP A C 1
ATOM 727 O O . ASP A 1 99 ? -14.744 -4.626 2.875 1.00 83.81 99 ASP A O 1
ATOM 731 N N . LEU A 1 100 ? -16.114 -4.306 4.624 1.00 84.31 100 LEU A N 1
ATOM 732 C CA . LEU A 1 100 ? -15.327 -5.092 5.562 1.00 84.31 100 LEU A CA 1
ATOM 733 C C . LEU A 1 100 ? -15.775 -6.555 5.580 1.00 84.31 100 LEU A C 1
ATOM 735 O O . LEU A 1 100 ? -16.962 -6.905 5.610 1.00 84.31 100 LEU A O 1
ATOM 739 N N . ARG A 1 101 ? -14.779 -7.437 5.620 1.00 84.75 101 ARG A N 1
ATOM 740 C CA . ARG A 1 101 ? -14.985 -8.878 5.772 1.00 84.75 101 ARG A CA 1
ATOM 741 C C . ARG A 1 101 ? -15.233 -9.220 7.235 1.00 84.75 101 ARG A C 1
ATOM 743 O O . ARG A 1 101 ? -14.767 -8.518 8.136 1.00 84.75 101 ARG A O 1
ATOM 750 N N . ASP A 1 102 ? -15.933 -10.328 7.452 1.00 84.94 102 ASP A N 1
ATOM 751 C CA . ASP A 1 102 ? -16.033 -10.903 8.787 1.00 84.94 102 ASP A CA 1
ATOM 752 C C . ASP A 1 102 ? -14.648 -11.316 9.283 1.00 84.94 102 ASP A C 1
ATOM 754 O O . ASP A 1 102 ? -13.791 -11.772 8.519 1.00 84.94 102 ASP A O 1
ATOM 758 N N . TYR A 1 103 ? -14.435 -11.110 10.574 1.00 81.56 103 TYR A N 1
ATOM 759 C CA . TYR A 1 103 ? -13.230 -11.503 11.265 1.00 81.56 103 TYR A CA 1
ATOM 760 C C . TYR A 1 103 ? -13.069 -13.024 11.253 1.00 81.56 103 TYR A C 1
ATOM 762 O O . TYR A 1 103 ? -13.972 -13.766 11.636 1.00 81.56 103 TYR A O 1
ATOM 770 N N . ASP A 1 104 ? -11.882 -13.464 10.851 1.00 78.62 104 ASP A N 1
ATOM 771 C CA . ASP A 1 104 ? -11.409 -14.838 10.966 1.00 78.62 104 ASP A CA 1
ATOM 772 C C . ASP A 1 104 ? -10.006 -14.770 11.574 1.00 78.62 104 ASP A C 1
ATOM 774 O O . ASP A 1 104 ? -9.134 -14.073 11.046 1.00 78.62 104 ASP A O 1
ATOM 778 N N . ASP A 1 105 ? -9.780 -15.491 12.676 1.00 74.94 105 ASP A N 1
ATOM 779 C CA . ASP A 1 105 ? -8.485 -15.566 13.362 1.00 74.94 105 ASP A CA 1
ATOM 780 C C . ASP A 1 105 ? -7.339 -15.891 12.396 1.00 74.94 105 ASP A C 1
ATOM 782 O O . ASP A 1 105 ? -6.218 -15.411 12.571 1.00 74.94 105 ASP A O 1
ATOM 786 N N . LYS A 1 106 ? -7.595 -16.666 11.336 1.00 75.12 106 LYS A N 1
ATOM 787 C CA . LYS A 1 106 ? -6.587 -17.018 10.324 1.00 75.12 106 LYS A CA 1
ATOM 788 C C . LYS A 1 106 ? -6.135 -15.805 9.508 1.00 75.12 106 LYS A C 1
ATOM 790 O O . LYS A 1 106 ? -5.009 -15.765 9.033 1.00 75.12 106 LYS A O 1
ATOM 795 N N . LEU A 1 107 ? -6.953 -14.769 9.368 1.00 72.38 107 LEU A N 1
ATOM 796 C CA . LEU A 1 107 ? -6.548 -13.554 8.654 1.00 72.38 107 LEU A CA 1
ATOM 797 C C . LEU A 1 107 ? -5.593 -12.675 9.479 1.00 72.38 107 LEU A C 1
ATOM 799 O O . LEU A 1 107 ? -4.963 -11.774 8.928 1.00 72.38 107 LEU A O 1
ATOM 803 N N . VAL A 1 108 ? -5.455 -12.940 10.783 1.00 69.50 108 VAL A N 1
ATOM 804 C CA . VAL A 1 108 ? -4.615 -12.148 11.702 1.00 69.50 108 VAL A CA 1
ATOM 805 C C . VAL A 1 108 ? -3.468 -12.963 12.292 1.00 69.50 108 VAL A C 1
ATOM 807 O O . VAL A 1 108 ? -2.352 -12.465 12.455 1.00 69.50 108 VAL A O 1
ATOM 810 N N . PHE A 1 109 ? -3.728 -14.224 12.619 1.00 69.12 109 PHE A N 1
ATOM 811 C CA . PHE A 1 109 ? -2.844 -15.068 13.413 1.00 69.12 109 PHE A CA 1
ATOM 812 C C . PHE A 1 109 ? -2.358 -16.324 12.685 1.00 69.12 109 PHE A C 1
ATOM 814 O O . PHE A 1 109 ? -1.693 -17.146 13.317 1.00 69.12 109 PHE A O 1
ATOM 821 N N . GLU A 1 110 ? -2.645 -16.486 11.389 1.00 69.56 110 GLU A N 1
ATOM 822 C CA . GLU A 1 110 ? -2.210 -17.663 10.630 1.00 69.56 110 GLU A CA 1
ATOM 823 C C . GLU A 1 110 ? -0.689 -17.847 10.673 1.00 69.56 110 GLU A C 1
ATOM 825 O O . GLU A 1 110 ? 0.112 -16.909 10.611 1.00 69.56 110 GLU A O 1
ATOM 830 N N . THR A 1 111 ? -0.302 -19.108 10.824 1.00 67.75 111 THR A N 1
ATOM 831 C CA . THR A 1 111 ? 1.089 -19.548 10.977 1.00 67.75 111 THR A CA 1
ATOM 832 C C . THR A 1 111 ? 1.520 -20.492 9.860 1.00 67.75 111 THR A C 1
ATOM 834 O O . THR A 1 111 ? 2.713 -20.757 9.704 1.00 67.75 111 THR A O 1
ATOM 837 N N . ARG A 1 112 ? 0.569 -20.982 9.058 1.00 71.44 112 ARG A N 1
ATOM 838 C CA . ARG A 1 112 ? 0.823 -21.836 7.903 1.00 71.44 112 ARG A CA 1
ATOM 839 C C . ARG A 1 112 ? 1.375 -21.034 6.728 1.00 71.44 112 ARG A C 1
ATOM 841 O O . ARG A 1 112 ? 0.772 -20.065 6.275 1.00 71.44 112 ARG A O 1
ATOM 848 N N . LYS A 1 113 ? 2.530 -21.476 6.224 1.00 72.69 113 LYS A N 1
ATOM 849 C CA . LYS A 1 113 ? 3.296 -20.800 5.165 1.00 72.69 113 LYS A CA 1
ATOM 850 C C . LYS A 1 113 ? 2.579 -20.730 3.816 1.00 72.69 113 LYS A C 1
ATOM 852 O O . LYS A 1 113 ? 2.865 -19.834 3.039 1.00 72.69 113 LYS A O 1
ATOM 857 N N . ASP A 1 114 ? 1.670 -21.659 3.537 1.00 75.31 114 ASP A N 1
ATOM 858 C CA . ASP A 1 114 ? 0.891 -21.723 2.297 1.00 75.31 114 ASP A CA 1
ATOM 859 C C . ASP A 1 114 ? -0.261 -20.705 2.239 1.00 75.31 114 ASP A C 1
ATOM 861 O O . ASP A 1 114 ? -0.848 -20.514 1.179 1.00 75.31 114 ASP A O 1
ATOM 865 N N . LEU A 1 115 ? -0.573 -20.025 3.349 1.00 79.06 115 LEU A N 1
ATOM 866 C CA . LEU A 1 115 ? -1.699 -19.084 3.444 1.00 79.06 115 LEU A CA 1
ATOM 867 C C . LEU A 1 115 ? -1.298 -17.653 3.799 1.00 79.06 115 LEU A C 1
ATOM 869 O O . LEU A 1 115 ? -2.145 -16.763 3.864 1.00 79.06 115 LEU A O 1
ATOM 873 N N . CYS A 1 116 ? -0.009 -17.419 4.003 1.00 80.81 116 CYS A N 1
ATOM 874 C CA . CYS A 1 116 ? 0.549 -16.112 4.292 1.00 80.81 116 CYS A CA 1
ATOM 875 C C . CYS A 1 116 ? 1.539 -15.699 3.203 1.00 80.81 116 CYS A C 1
ATOM 877 O O . CYS A 1 116 ? 2.018 -16.515 2.419 1.00 80.81 116 CYS A O 1
ATOM 879 N N . PHE A 1 117 ? 1.848 -14.411 3.151 1.00 85.50 117 PHE A N 1
ATOM 880 C CA . PHE A 1 117 ? 2.837 -13.861 2.244 1.00 85.50 117 PHE A CA 1
ATOM 881 C C . PHE A 1 117 ? 4.212 -13.802 2.911 1.00 85.50 117 PHE A C 1
ATOM 883 O O . PHE A 1 117 ? 4.422 -13.046 3.867 1.00 85.50 117 PHE A O 1
ATOM 890 N N . ASP A 1 118 ? 5.152 -14.600 2.413 1.00 85.06 118 ASP A N 1
ATOM 891 C CA . ASP A 1 118 ? 6.555 -14.564 2.830 1.00 85.06 118 ASP A CA 1
ATOM 892 C C . ASP A 1 118 ? 7.301 -13.528 1.981 1.00 85.06 118 ASP A C 1
ATOM 894 O O . ASP A 1 118 ? 7.755 -13.823 0.880 1.00 85.06 118 ASP A O 1
ATOM 898 N N . GLU A 1 119 ? 7.394 -12.292 2.477 1.00 83.75 119 GLU A N 1
ATOM 899 C CA . GLU A 1 119 ? 7.984 -11.167 1.737 1.00 83.75 119 GLU A CA 1
ATOM 900 C C . GLU A 1 119 ? 9.428 -11.444 1.293 1.00 83.75 119 GLU A C 1
ATOM 902 O O . GLU A 1 119 ? 9.792 -11.175 0.150 1.00 83.75 119 GLU A O 1
ATOM 907 N N . ASP A 1 120 ? 10.238 -12.061 2.151 1.00 84.12 120 ASP A N 1
ATOM 908 C CA . ASP A 1 120 ? 11.633 -12.374 1.847 1.00 84.12 120 ASP A CA 1
ATOM 909 C C . ASP A 1 120 ? 11.785 -13.481 0.802 1.00 84.12 120 ASP A C 1
ATOM 911 O O . ASP A 1 120 ? 12.729 -13.464 0.005 1.00 84.12 120 ASP A O 1
ATOM 915 N N . ALA A 1 121 ? 10.894 -14.473 0.809 1.00 87.94 121 ALA A N 1
ATOM 916 C CA . ALA A 1 121 ? 10.885 -15.505 -0.219 1.00 87.94 121 ALA A CA 1
ATOM 917 C C . ALA A 1 121 ? 10.319 -14.966 -1.540 1.00 87.94 121 ALA A C 1
ATOM 919 O O . ALA A 1 121 ? 10.929 -15.162 -2.591 1.00 87.94 121 ALA A O 1
ATOM 920 N N . CYS A 1 122 ? 9.193 -14.258 -1.479 1.00 90.19 122 CYS A N 1
ATOM 921 C CA . CYS A 1 122 ? 8.430 -13.834 -2.646 1.00 90.19 122 CYS A CA 1
ATOM 922 C C . CYS A 1 122 ? 9.053 -12.653 -3.386 1.00 90.19 122 CYS A C 1
ATOM 924 O O . CYS A 1 122 ? 8.964 -12.608 -4.610 1.00 90.19 122 CYS A O 1
ATOM 926 N N . LEU A 1 123 ? 9.737 -11.743 -2.684 1.00 90.69 123 LEU A N 1
ATOM 927 C CA . LEU A 1 123 ? 10.466 -10.629 -3.302 1.00 90.69 123 LEU A CA 1
ATOM 928 C C . LEU A 1 123 ? 11.925 -10.974 -3.632 1.00 90.69 123 LEU A C 1
ATOM 930 O O . LEU A 1 123 ? 12.687 -10.119 -4.100 1.00 90.69 123 LEU A O 1
ATOM 934 N N . ARG A 1 124 ? 12.352 -12.224 -3.410 1.00 90.38 124 ARG A N 1
ATOM 935 C CA . ARG A 1 124 ? 13.707 -12.663 -3.747 1.00 90.38 124 ARG A CA 1
ATOM 936 C C . ARG A 1 124 ? 13.954 -12.512 -5.244 1.00 90.38 124 ARG A C 1
ATOM 938 O O . ARG A 1 124 ? 13.180 -12.985 -6.070 1.00 90.38 124 ARG A O 1
ATOM 945 N N . GLY A 1 125 ? 15.072 -11.879 -5.592 1.00 90.00 125 GLY A N 1
ATOM 946 C CA . GLY A 1 125 ? 15.430 -11.649 -6.990 1.00 90.00 125 GLY A CA 1
ATOM 947 C C . GLY A 1 125 ? 14.567 -10.592 -7.683 1.00 90.00 125 GLY A C 1
ATOM 948 O O . GLY A 1 125 ? 14.600 -10.520 -8.908 1.00 90.00 125 GLY A O 1
ATOM 949 N N . ALA A 1 126 ? 13.819 -9.768 -6.932 1.00 93.50 126 ALA A N 1
ATOM 950 C CA . ALA A 1 126 ? 13.062 -8.666 -7.510 1.00 93.50 126 ALA A CA 1
ATOM 951 C C . ALA A 1 126 ? 13.978 -7.747 -8.334 1.00 93.50 126 ALA A C 1
ATOM 953 O O . ALA A 1 126 ? 14.960 -7.193 -7.818 1.00 93.50 126 ALA A O 1
ATOM 954 N N . ALA A 1 127 ? 13.642 -7.565 -9.606 1.00 93.94 127 ALA A N 1
ATOM 955 C CA . ALA A 1 127 ? 14.387 -6.743 -10.549 1.00 93.94 127 ALA A CA 1
ATOM 956 C C . ALA A 1 127 ? 13.742 -5.354 -10.675 1.00 93.94 127 ALA A C 1
ATOM 958 O O . ALA A 1 127 ? 12.514 -5.265 -10.630 1.00 93.94 127 ALA A O 1
ATOM 959 N N . PRO A 1 128 ? 14.523 -4.270 -10.841 1.00 95.31 128 PRO A N 1
ATOM 960 C CA . PRO A 1 128 ? 13.966 -2.944 -11.087 1.00 95.31 128 PRO A CA 1
ATOM 961 C C . PRO A 1 128 ? 13.080 -2.922 -12.336 1.00 95.31 128 PRO A C 1
ATOM 963 O O . PRO A 1 128 ? 13.427 -3.521 -13.356 1.00 95.31 128 PRO A O 1
ATOM 966 N N . VAL A 1 129 ? 11.975 -2.185 -12.274 1.00 96.25 129 VAL A N 1
ATOM 967 C CA . VAL A 1 129 ? 11.110 -1.902 -13.421 1.00 96.25 129 VAL A CA 1
ATOM 968 C C . VAL A 1 129 ? 11.002 -0.396 -13.627 1.00 96.25 129 VAL A C 1
ATOM 970 O O . VAL A 1 129 ? 10.938 0.382 -12.676 1.00 96.25 129 VAL A O 1
ATOM 973 N N . LYS A 1 130 ? 10.985 0.028 -14.892 1.00 96.94 130 LYS A N 1
ATOM 974 C CA . LYS A 1 130 ? 10.732 1.422 -15.246 1.00 96.94 130 LYS A CA 1
ATOM 975 C C . LYS A 1 130 ? 9.231 1.698 -15.190 1.00 96.94 130 LYS A C 1
ATOM 977 O O . LYS A 1 130 ? 8.469 1.063 -15.917 1.00 96.94 130 LYS A O 1
ATOM 982 N N . VAL A 1 131 ? 8.840 2.670 -14.370 1.00 97.88 131 VAL A N 1
ATOM 983 C CA . VAL A 1 131 ? 7.492 3.248 -14.377 1.00 97.88 131 VAL A CA 1
ATOM 984 C C . VAL A 1 131 ? 7.469 4.429 -15.348 1.00 97.88 131 VAL A C 1
ATOM 986 O O . VAL A 1 131 ? 8.363 5.276 -15.339 1.00 97.88 131 VAL A O 1
ATOM 989 N N . ASN A 1 132 ? 6.484 4.441 -16.237 1.00 97.94 132 ASN A N 1
ATOM 990 C CA . ASN A 1 132 ? 6.266 5.472 -17.244 1.00 97.94 132 ASN A CA 1
ATOM 991 C C . ASN A 1 132 ? 5.506 6.670 -16.657 1.00 97.94 132 ASN A C 1
ATOM 993 O O . ASN A 1 132 ? 4.906 6.577 -15.591 1.00 97.94 132 ASN A O 1
ATOM 997 N N . ALA A 1 133 ? 5.479 7.785 -17.393 1.00 96.81 133 ALA A N 1
ATOM 998 C CA . ALA A 1 133 ? 4.794 9.013 -16.979 1.00 96.81 133 ALA A CA 1
ATOM 999 C C . ALA A 1 133 ? 3.276 8.848 -16.752 1.00 96.81 133 ALA A C 1
ATOM 1001 O O . ALA A 1 133 ? 2.683 9.602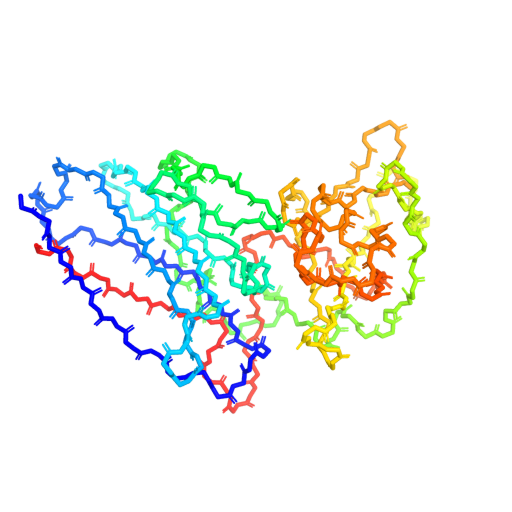 -15.989 1.00 96.81 133 ALA A O 1
ATOM 1002 N N . ASP A 1 134 ? 2.654 7.852 -17.383 1.00 96.56 134 ASP A N 1
ATOM 1003 C CA . ASP A 1 134 ? 1.247 7.470 -17.200 1.00 96.56 134 ASP A CA 1
ATOM 1004 C C . ASP A 1 134 ? 1.043 6.442 -16.066 1.00 96.56 134 ASP A C 1
ATOM 1006 O O . ASP A 1 134 ? 0.005 5.776 -15.984 1.00 96.56 134 ASP A O 1
ATOM 1010 N N . CYS A 1 135 ? 2.047 6.300 -15.196 1.00 97.44 135 CYS A N 1
ATOM 1011 C CA . CYS A 1 135 ? 2.086 5.387 -14.056 1.00 97.44 135 CYS A CA 1
ATOM 1012 C C . CYS A 1 135 ? 2.082 3.899 -14.425 1.00 97.44 135 CYS A C 1
ATOM 1014 O O . CYS A 1 135 ? 1.890 3.048 -13.551 1.00 97.44 135 CYS A O 1
ATOM 1016 N N . THR A 1 136 ? 2.286 3.567 -15.701 1.00 98.06 136 THR A N 1
ATOM 1017 C CA . THR A 1 136 ? 2.306 2.179 -16.166 1.00 98.06 136 THR A CA 1
ATOM 1018 C C . THR A 1 136 ? 3.703 1.580 -16.141 1.00 98.06 136 THR A C 1
ATOM 1020 O O . THR A 1 136 ? 4.710 2.286 -16.162 1.00 98.06 136 THR A O 1
ATOM 1023 N N . PHE A 1 137 ? 3.778 0.257 -16.113 1.00 97.56 137 PHE A N 1
ATOM 1024 C CA . PHE A 1 137 ? 5.024 -0.488 -16.225 1.00 97.56 137 PHE A CA 1
ATOM 1025 C C . PHE A 1 137 ? 4.782 -1.829 -16.919 1.00 97.56 137 PHE A C 1
ATOM 1027 O O . PHE A 1 137 ? 3.671 -2.362 -16.913 1.00 97.56 137 PHE A O 1
ATOM 1034 N N . ALA A 1 138 ? 5.832 -2.379 -17.526 1.00 95.75 138 ALA A N 1
ATOM 1035 C CA . ALA A 1 138 ? 5.750 -3.662 -18.209 1.00 95.75 138 ALA A CA 1
ATOM 1036 C C . ALA A 1 138 ? 5.672 -4.817 -17.204 1.00 95.75 138 ALA A C 1
ATOM 1038 O O . ALA A 1 138 ? 6.516 -4.933 -16.312 1.00 95.75 138 ALA A O 1
ATOM 1039 N N . LEU A 1 139 ? 4.688 -5.691 -17.387 1.00 93.50 139 LEU A N 1
ATOM 1040 C CA . LEU A 1 139 ? 4.613 -6.976 -16.709 1.00 93.50 139 LEU A CA 1
ATOM 1041 C C . LEU A 1 139 ? 5.371 -8.032 -17.525 1.00 93.50 139 LEU A C 1
ATOM 1043 O O . LEU A 1 139 ? 5.368 -7.984 -18.761 1.00 93.50 139 LEU A O 1
ATOM 1047 N N . PRO A 1 140 ? 6.019 -9.008 -16.868 1.00 89.75 140 PRO A N 1
ATOM 1048 C CA . PRO A 1 140 ? 6.558 -10.160 -17.568 1.00 89.75 140 PRO A CA 1
ATOM 1049 C C . PRO A 1 140 ? 5.419 -10.912 -18.261 1.00 89.75 140 PRO A C 1
ATOM 1051 O O . PRO A 1 140 ? 4.313 -11.033 -17.732 1.00 89.75 140 PRO A O 1
ATOM 1054 N N . LYS A 1 141 ? 5.698 -11.421 -19.462 1.00 79.62 141 LYS A N 1
ATOM 1055 C CA . LYS A 1 141 ? 4.720 -12.181 -20.239 1.00 79.62 141 LYS A CA 1
ATOM 1056 C C . LYS A 1 141 ? 4.286 -13.408 -19.436 1.00 79.62 141 LYS A C 1
ATOM 1058 O O . LYS A 1 141 ? 5.135 -14.189 -19.007 1.00 79.62 141 LYS A O 1
ATOM 1063 N N . ALA A 1 142 ? 2.979 -13.583 -19.256 1.00 71.06 142 ALA A N 1
ATOM 1064 C CA . ALA A 1 142 ? 2.451 -14.760 -18.581 1.00 71.06 142 ALA A CA 1
ATOM 1065 C C . ALA A 1 142 ? 2.857 -16.045 -19.324 1.00 71.06 142 ALA A C 1
ATOM 1067 O O . ALA A 1 142 ? 2.926 -16.073 -20.557 1.00 71.06 142 ALA A O 1
ATOM 1068 N N . ALA A 1 143 ? 3.116 -17.115 -18.568 1.00 63.81 143 ALA A N 1
ATOM 1069 C CA . ALA A 1 143 ? 3.536 -18.403 -19.122 1.00 63.81 143 ALA A CA 1
ATOM 1070 C C . ALA A 1 143 ? 2.461 -19.044 -20.022 1.00 63.81 143 ALA A C 1
ATOM 1072 O O . ALA A 1 143 ? 2.792 -19.780 -20.949 1.00 63.81 143 ALA A O 1
ATOM 1073 N N . ALA A 1 144 ? 1.184 -18.731 -19.781 1.00 66.00 144 ALA A N 1
ATOM 1074 C CA . ALA A 1 144 ? 0.050 -19.185 -20.576 1.00 66.00 144 ALA A CA 1
ATOM 1075 C C . ALA A 1 144 ? -0.716 -17.999 -21.180 1.00 66.00 144 ALA A C 1
ATOM 1077 O O . ALA A 1 144 ? -0.869 -16.947 -20.554 1.00 66.00 144 ALA A O 1
ATOM 1078 N N . ALA A 1 145 ? -1.228 -18.176 -22.401 1.00 60.50 145 ALA A N 1
ATOM 1079 C CA . ALA A 1 145 ? -2.060 -17.175 -23.060 1.00 60.50 145 ALA A CA 1
ATOM 1080 C C . ALA A 1 145 ? -3.343 -16.930 -22.247 1.00 60.50 145 ALA A C 1
ATOM 1082 O O . ALA A 1 145 ? -4.096 -17.862 -21.978 1.00 60.50 145 ALA A O 1
ATOM 1083 N N . GLY A 1 146 ? -3.578 -15.677 -21.849 1.00 61.44 146 GLY A N 1
ATOM 1084 C CA . GLY A 1 146 ? -4.741 -15.280 -21.047 1.00 61.44 146 GLY A CA 1
ATOM 1085 C C . GLY A 1 146 ? -4.590 -15.472 -19.533 1.00 61.44 146 GLY A C 1
ATOM 1086 O O . GLY A 1 146 ? -5.479 -15.056 -18.794 1.00 61.44 146 GLY A O 1
ATOM 1087 N N . ALA A 1 147 ? -3.481 -16.045 -19.053 1.00 67.06 147 ALA A N 1
ATOM 1088 C CA . ALA A 1 147 ? -3.188 -16.073 -17.623 1.00 67.06 147 ALA A CA 1
ATOM 1089 C C . ALA A 1 147 ? -2.698 -14.698 -17.147 1.00 67.06 147 ALA A C 1
ATOM 1091 O O . ALA A 1 147 ? -1.991 -13.991 -17.870 1.00 67.06 147 ALA A O 1
ATOM 1092 N N . ARG A 1 148 ? -3.062 -14.322 -15.917 1.00 68.00 148 ARG A N 1
ATOM 1093 C CA . ARG A 1 148 ? -2.456 -13.166 -15.248 1.00 68.00 148 ARG A CA 1
ATOM 1094 C C . ARG A 1 148 ? -1.035 -13.534 -14.808 1.00 68.00 148 ARG A C 1
ATOM 1096 O O . ARG A 1 148 ? -0.808 -14.685 -14.438 1.00 68.00 148 ARG A O 1
ATOM 1103 N N . PRO A 1 149 ? -0.070 -12.606 -14.879 1.00 70.56 149 PRO A N 1
ATOM 1104 C CA . PRO A 1 149 ? 1.269 -12.873 -14.384 1.00 70.56 149 PRO A CA 1
ATOM 1105 C C . PRO A 1 149 ? 1.253 -12.950 -12.852 1.00 70.56 149 PRO A C 1
ATOM 1107 O O . PRO A 1 149 ? 0.835 -12.003 -12.190 1.00 70.56 149 PRO A O 1
ATOM 1110 N N . ASP A 1 150 ? 1.743 -14.062 -12.301 1.00 86.75 150 ASP A N 1
ATOM 1111 C CA . ASP A 1 150 ? 1.993 -14.222 -10.865 1.00 86.75 150 ASP A CA 1
ATOM 1112 C C . ASP A 1 150 ? 3.219 -13.394 -10.478 1.00 86.75 150 ASP A C 1
ATOM 1114 O O . ASP A 1 150 ? 4.357 -13.871 -10.467 1.00 86.75 150 ASP A O 1
ATOM 1118 N N . VAL A 1 151 ? 2.986 -12.103 -10.252 1.00 93.31 151 VAL A N 1
ATOM 1119 C CA . VAL A 1 151 ? 4.037 -11.159 -9.894 1.00 93.31 151 VAL A CA 1
ATOM 1120 C C . VAL A 1 151 ? 3.730 -10.415 -8.619 1.00 93.31 151 VAL A C 1
ATOM 1122 O O . VAL A 1 151 ? 2.594 -10.065 -8.320 1.00 93.31 151 VAL A O 1
ATOM 1125 N N . ASN A 1 152 ? 4.799 -10.081 -7.911 1.00 95.25 152 ASN A N 1
ATOM 1126 C CA . ASN A 1 152 ? 4.757 -9.109 -6.841 1.00 95.25 152 ASN A CA 1
ATOM 1127 C C . ASN A 1 152 ? 5.477 -7.844 -7.281 1.00 95.25 152 ASN A C 1
ATOM 1129 O O . ASN A 1 152 ? 6.639 -7.886 -7.704 1.00 95.25 152 ASN A O 1
ATOM 1133 N N . VAL A 1 153 ? 4.770 -6.727 -7.156 1.00 95.62 153 VAL A N 1
ATOM 1134 C CA . VAL A 1 153 ? 5.312 -5.388 -7.357 1.00 95.62 153 VAL A CA 1
ATOM 1135 C C . VAL A 1 153 ? 5.698 -4.848 -5.998 1.00 95.62 153 VAL A C 1
ATOM 1137 O O . VAL A 1 153 ? 4.992 -5.034 -5.011 1.00 95.62 153 VAL A O 1
ATOM 1140 N N . SER A 1 154 ? 6.842 -4.195 -5.934 1.00 94.19 154 SER A N 1
ATOM 1141 C CA . SER A 1 154 ? 7.323 -3.597 -4.702 1.00 94.19 154 SER A CA 1
ATOM 1142 C C . SER A 1 154 ? 8.034 -2.290 -4.975 1.00 94.19 154 SER A C 1
ATOM 1144 O O . SER A 1 154 ? 8.474 -2.034 -6.095 1.00 94.19 154 SER A O 1
ATOM 1146 N N . ILE A 1 155 ? 8.151 -1.468 -3.946 1.00 92.19 155 ILE A N 1
ATOM 1147 C CA . ILE A 1 155 ? 8.881 -0.207 -3.996 1.00 92.19 155 ILE A CA 1
ATOM 1148 C C . ILE A 1 155 ? 9.874 -0.127 -2.855 1.00 92.19 155 ILE A C 1
ATOM 1150 O O . ILE A 1 155 ? 9.757 -0.818 -1.841 1.00 92.19 155 ILE A O 1
ATOM 1154 N N . ARG A 1 156 ? 10.846 0.759 -3.012 1.00 89.44 156 ARG A N 1
ATOM 1155 C CA . ARG A 1 156 ? 11.783 1.106 -1.955 1.00 89.44 156 ARG A CA 1
ATOM 1156 C C . ARG A 1 156 ? 11.700 2.595 -1.676 1.00 89.44 156 ARG A C 1
ATOM 1158 O O . ARG A 1 156 ? 11.911 3.391 -2.580 1.00 89.44 156 ARG A O 1
ATOM 1165 N N . TRP A 1 157 ? 11.441 2.963 -0.431 1.00 84.25 157 TRP A N 1
ATOM 1166 C CA . TRP A 1 157 ? 11.366 4.360 -0.010 1.00 84.25 157 TRP A CA 1
ATOM 1167 C C . TRP A 1 157 ? 12.734 4.915 0.381 1.00 84.25 157 TRP A C 1
ATOM 1169 O O . TRP A 1 157 ? 13.589 4.178 0.872 1.00 84.25 157 TRP A O 1
ATOM 1179 N N . ALA A 1 158 ? 12.939 6.220 0.218 1.00 84.12 158 ALA A N 1
ATOM 1180 C CA . ALA A 1 158 ? 14.157 6.901 0.637 1.00 84.12 158 ALA A CA 1
ATOM 1181 C C . ALA A 1 158 ? 14.303 6.878 2.163 1.00 84.12 158 ALA A C 1
ATOM 1183 O O . ALA A 1 158 ? 15.385 6.562 2.664 1.00 84.12 158 ALA A O 1
ATOM 1184 N N . ALA A 1 159 ? 13.213 7.114 2.905 1.00 77.00 159 ALA A N 1
ATOM 1185 C CA . ALA A 1 159 ? 13.217 7.044 4.369 1.00 77.00 159 ALA A CA 1
ATOM 1186 C C . ALA A 1 159 ? 13.493 5.631 4.924 1.00 77.00 159 ALA A C 1
ATOM 1188 O O . ALA A 1 159 ? 13.858 5.490 6.091 1.00 77.00 159 ALA A O 1
ATOM 1189 N N . ALA A 1 160 ? 13.344 4.588 4.101 1.00 74.69 160 ALA A N 1
ATOM 1190 C CA . ALA A 1 160 ? 13.584 3.194 4.464 1.00 74.69 160 ALA A CA 1
ATOM 1191 C C . ALA A 1 160 ? 14.312 2.444 3.335 1.00 74.69 160 ALA A C 1
ATOM 1193 O O . ALA A 1 160 ? 13.850 1.418 2.843 1.00 74.69 160 ALA A O 1
ATOM 1194 N N . SER A 1 161 ? 15.469 2.957 2.912 1.00 79.75 161 SER A N 1
ATOM 1195 C CA . SER A 1 161 ? 16.205 2.468 1.732 1.00 79.75 161 SER A CA 1
ATOM 1196 C C . SER A 1 161 ? 16.766 1.041 1.853 1.00 79.75 161 SER A C 1
ATOM 1198 O O . SER A 1 161 ? 17.213 0.447 0.870 1.00 79.75 161 SER A O 1
ATOM 1200 N N . ASN A 1 162 ? 16.738 0.452 3.044 1.00 76.38 162 ASN A N 1
ATOM 1201 C CA . ASN A 1 162 ? 17.066 -0.953 3.280 1.00 76.38 162 ASN A CA 1
ATOM 1202 C C . ASN A 1 162 ? 15.836 -1.875 3.243 1.00 76.38 162 ASN A C 1
ATOM 1204 O O . ASN A 1 162 ? 15.988 -3.088 3.374 1.00 76.38 162 ASN A O 1
ATOM 1208 N N . ARG A 1 163 ? 14.631 -1.322 3.076 1.00 72.06 163 ARG A N 1
ATOM 1209 C CA . ARG A 1 163 ? 13.373 -2.059 3.090 1.00 72.06 163 ARG A CA 1
ATOM 1210 C C . ARG A 1 163 ? 12.681 -1.963 1.739 1.00 72.06 163 ARG A C 1
ATOM 1212 O O . ARG A 1 163 ? 12.450 -0.882 1.206 1.00 72.06 163 ARG A O 1
ATOM 1219 N N . VAL A 1 164 ? 12.301 -3.123 1.225 1.00 80.56 164 VAL A N 1
ATOM 1220 C CA . VAL A 1 164 ? 11.398 -3.243 0.085 1.00 80.56 164 VAL A CA 1
ATOM 1221 C C . VAL A 1 164 ? 9.988 -3.445 0.634 1.00 80.56 164 VAL A C 1
ATOM 1223 O O . VAL A 1 164 ? 9.801 -4.200 1.585 1.00 80.56 164 VAL A O 1
ATOM 1226 N N . ILE A 1 165 ? 9.013 -2.735 0.078 1.00 84.44 165 ILE A N 1
ATOM 1227 C CA . ILE A 1 165 ? 7.608 -2.815 0.473 1.00 84.44 165 ILE A CA 1
ATOM 1228 C C . ILE A 1 165 ? 6.824 -3.393 -0.693 1.00 84.44 165 ILE A C 1
ATOM 1230 O O . ILE A 1 165 ? 6.771 -2.778 -1.759 1.00 84.44 165 ILE A O 1
ATOM 1234 N N . VAL A 1 166 ? 6.236 -4.574 -0.496 1.00 90.31 166 VAL A N 1
ATOM 1235 C CA . VAL A 1 166 ? 5.284 -5.137 -1.459 1.00 90.31 166 VAL A CA 1
ATOM 1236 C C . VAL A 1 166 ? 4.036 -4.255 -1.562 1.00 90.31 166 VAL A C 1
ATOM 1238 O O . VAL A 1 166 ? 3.527 -3.762 -0.555 1.00 90.31 166 VAL A O 1
ATOM 1241 N N . LEU A 1 167 ? 3.563 -4.062 -2.789 1.00 91.81 167 LEU A N 1
ATOM 1242 C CA . LEU A 1 167 ? 2.310 -3.399 -3.120 1.00 91.81 167 LEU A CA 1
ATOM 1243 C C . LEU A 1 167 ? 1.221 -4.458 -3.309 1.00 91.81 167 LEU A C 1
ATOM 1245 O O . LEU A 1 167 ? 1.433 -5.435 -4.032 1.00 91.81 167 LEU A O 1
ATOM 1249 N N . ASP A 1 168 ? 0.056 -4.250 -2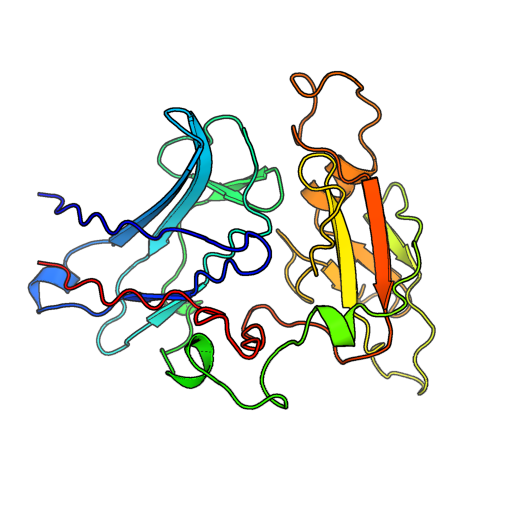.699 1.00 90.19 168 ASP A N 1
ATOM 1250 C CA . ASP A 1 168 ? -1.071 -5.170 -2.849 1.00 90.19 168 ASP A CA 1
ATOM 1251 C C . ASP A 1 168 ? -1.653 -5.080 -4.278 1.00 90.19 168 ASP A C 1
ATOM 1253 O O . ASP A 1 168 ? -1.873 -3.992 -4.819 1.00 90.19 168 ASP A O 1
ATOM 1257 N N . GLU A 1 169 ? -1.905 -6.223 -4.916 1.00 91.88 169 GLU A N 1
ATOM 1258 C CA . GLU A 1 169 ? -2.592 -6.268 -6.211 1.00 91.88 169 GLU A CA 1
ATOM 1259 C C . GLU A 1 169 ? -4.079 -5.934 -6.033 1.00 91.88 169 GLU A C 1
ATOM 1261 O O . GLU A 1 169 ? -4.754 -6.440 -5.135 1.00 91.88 169 GLU A O 1
ATOM 1266 N N . GLY A 1 170 ? -4.610 -5.097 -6.923 1.00 90.38 170 GLY A N 1
ATOM 1267 C CA . GLY A 1 170 ? -6.013 -4.690 -6.921 1.00 90.38 170 GLY A CA 1
ATOM 1268 C C . GLY A 1 170 ? -6.296 -3.452 -6.071 1.00 90.38 170 GLY A C 1
ATOM 1269 O O . GLY A 1 170 ? -7.404 -2.926 -6.135 1.00 90.38 170 GLY A O 1
ATOM 1270 N N . ASP A 1 171 ? -5.315 -2.955 -5.316 1.00 89.56 171 ASP A N 1
ATOM 1271 C CA . ASP A 1 171 ? -5.456 -1.732 -4.529 1.00 89.56 171 ASP A CA 1
ATOM 1272 C C . ASP A 1 171 ? -5.072 -0.500 -5.370 1.00 89.56 171 ASP A C 1
ATOM 1274 O O . ASP A 1 171 ? -3.907 -0.257 -5.687 1.00 89.56 171 ASP A O 1
ATOM 1278 N N . GLY A 1 172 ? -6.077 0.298 -5.741 1.00 88.88 172 GLY A N 1
ATOM 1279 C CA . GLY A 1 172 ? -5.892 1.519 -6.531 1.00 88.88 172 GLY A CA 1
ATOM 1280 C C . GLY A 1 172 ? -5.327 2.716 -5.755 1.00 88.88 172 GLY A C 1
ATOM 1281 O O . GLY A 1 172 ? -4.947 3.711 -6.376 1.00 88.88 172 GLY A O 1
ATOM 1282 N N . VAL A 1 173 ? -5.266 2.646 -4.424 1.00 88.81 173 VAL A N 1
ATOM 1283 C CA . VAL A 1 173 ? -4.823 3.739 -3.543 1.00 88.81 173 VAL A CA 1
ATOM 1284 C C . VAL A 1 173 ? -3.376 3.535 -3.116 1.00 88.81 173 VAL A C 1
ATOM 1286 O O . VAL A 1 173 ? -2.555 4.445 -3.241 1.00 88.81 173 VAL A O 1
ATOM 1289 N N . GLU A 1 174 ? -3.035 2.338 -2.650 1.00 87.56 174 GLU A N 1
ATOM 1290 C CA . GLU A 1 174 ? -1.713 2.033 -2.083 1.00 87.56 174 GLU A CA 1
ATOM 1291 C C . GLU A 1 174 ? -0.990 0.907 -2.815 1.00 87.56 174 GLU A C 1
ATOM 1293 O O . GLU A 1 174 ? 0.157 0.613 -2.495 1.00 87.56 174 GLU A O 1
ATOM 1298 N N . GLY A 1 175 ? -1.636 0.284 -3.795 1.00 92.31 175 GLY A N 1
ATOM 1299 C CA . GLY A 1 175 ? -1.114 -0.886 -4.475 1.00 92.31 175 GLY A CA 1
ATOM 1300 C C . GLY A 1 175 ? -0.826 -0.667 -5.952 1.00 92.31 175 GLY A C 1
ATOM 1301 O O . GLY A 1 175 ? -0.264 0.346 -6.385 1.00 92.31 175 GLY A O 1
ATOM 1302 N N . TRP A 1 176 ? -1.193 -1.673 -6.735 1.00 95.25 176 TRP A N 1
ATOM 1303 C CA . TRP A 1 176 ? -1.078 -1.673 -8.186 1.00 95.25 176 TRP A CA 1
ATOM 1304 C C . TRP A 1 176 ? -2.188 -2.518 -8.816 1.00 95.25 176 TRP A C 1
ATOM 1306 O O . TRP A 1 176 ? -2.831 -3.333 -8.160 1.00 95.25 176 TRP A O 1
ATOM 1316 N N . THR A 1 177 ? -2.424 -2.335 -10.112 1.00 95.00 177 THR A N 1
ATOM 1317 C CA . THR A 1 177 ? -3.462 -3.059 -10.863 1.00 95.00 177 THR A CA 1
ATOM 1318 C C . THR A 1 177 ? -2.944 -3.510 -12.222 1.00 95.00 177 THR A C 1
ATOM 1320 O O . THR A 1 177 ? -2.075 -2.860 -12.801 1.00 95.00 177 THR A O 1
ATOM 1323 N N . VAL A 1 178 ? -3.481 -4.612 -12.749 1.00 93.25 178 VAL A N 1
ATOM 1324 C CA . VAL A 1 178 ? -3.304 -5.005 -14.157 1.00 93.25 178 VAL A CA 1
ATOM 1325 C C . VAL A 1 178 ? -4.285 -4.209 -15.015 1.00 93.25 178 VAL A C 1
ATOM 1327 O O . VAL A 1 178 ? -5.462 -4.106 -14.663 1.00 93.25 178 VAL A O 1
ATOM 1330 N N . LEU A 1 179 ? -3.825 -3.666 -16.143 1.00 92.44 179 LEU A N 1
ATOM 1331 C CA . LEU A 1 179 ? -4.688 -2.907 -17.046 1.00 92.44 179 LEU A CA 1
ATOM 1332 C C . LEU A 1 179 ? -5.633 -3.832 -17.833 1.00 92.44 179 LEU A C 1
ATOM 1334 O O . LEU A 1 179 ? -5.152 -4.727 -18.535 1.00 92.44 179 LEU A O 1
ATOM 1338 N N . PRO A 1 180 ? -6.964 -3.623 -17.774 1.00 89.56 180 PRO A N 1
ATOM 1339 C CA . PRO A 1 180 ? -7.926 -4.432 -18.527 1.00 89.56 180 PRO A CA 1
ATOM 1340 C C . PRO A 1 180 ? -7.702 -4.393 -20.044 1.00 89.56 180 PRO A C 1
ATOM 1342 O O . PRO A 1 180 ? -7.889 -5.396 -20.728 1.00 89.56 180 PRO A O 1
ATOM 1345 N N . GLU A 1 181 ? -7.285 -3.240 -20.567 1.00 91.31 181 GLU A N 1
ATOM 1346 C CA . GLU A 1 181 ? -7.014 -3.003 -21.985 1.00 91.31 181 GLU A CA 1
ATOM 1347 C C . GLU A 1 181 ? -5.706 -3.641 -22.472 1.00 91.31 181 GLU A C 1
ATOM 1349 O O . GLU A 1 181 ? -5.539 -3.871 -23.670 1.00 91.31 181 GLU A O 1
ATOM 1354 N N . ASN A 1 182 ? -4.770 -3.929 -21.562 1.00 90.25 182 ASN A N 1
ATOM 1355 C CA . ASN A 1 182 ? -3.497 -4.557 -21.888 1.00 90.25 182 ASN A CA 1
ATOM 1356 C C . ASN A 1 182 ? -2.954 -5.352 -20.686 1.00 90.25 182 ASN A C 1
ATOM 1358 O O . ASN A 1 182 ? -2.276 -4.779 -19.831 1.00 90.25 182 ASN A O 1
ATOM 1362 N N . PRO A 1 183 ? -3.148 -6.683 -20.646 1.00 89.19 183 PRO A N 1
ATOM 1363 C CA . PRO A 1 183 ? -2.733 -7.511 -19.512 1.00 89.19 183 PRO A CA 1
ATOM 1364 C C . PRO A 1 183 ? -1.209 -7.640 -19.356 1.00 89.19 183 PRO A C 1
ATOM 1366 O O . PRO A 1 183 ? -0.742 -8.225 -18.383 1.00 89.19 183 PRO A O 1
ATOM 1369 N N . ASN A 1 184 ? -0.422 -7.102 -20.296 1.00 90.94 184 ASN A N 1
ATOM 1370 C CA . ASN A 1 184 ? 1.035 -7.016 -20.176 1.00 90.94 184 ASN A CA 1
ATOM 1371 C C . ASN A 1 184 ? 1.494 -5.722 -19.489 1.00 90.94 184 ASN A C 1
ATOM 1373 O O . ASN A 1 184 ? 2.697 -5.476 -19.400 1.00 90.94 184 ASN A O 1
ATOM 1377 N N . LEU A 1 185 ? 0.566 -4.875 -19.043 1.00 94.12 185 LEU A N 1
ATOM 1378 C CA . LEU A 1 185 ? 0.864 -3.641 -18.333 1.00 94.12 185 LEU A CA 1
ATOM 1379 C C . LEU A 1 185 ? 0.227 -3.653 -16.949 1.00 94.12 185 LEU A C 1
ATOM 1381 O O . LEU A 1 185 ? -0.950 -3.974 -16.777 1.00 94.12 185 LEU A O 1
ATOM 1385 N N . GLY A 1 186 ? 1.029 -3.261 -15.967 1.00 95.50 186 GLY A N 1
ATOM 1386 C CA . GLY A 1 186 ? 0.560 -2.893 -14.645 1.00 95.50 186 GLY A CA 1
ATOM 1387 C C . GLY A 1 186 ? 0.515 -1.375 -14.509 1.00 95.50 186 GLY A C 1
ATOM 1388 O O . GLY A 1 186 ? 1.194 -0.657 -15.246 1.00 95.50 186 GLY A O 1
ATOM 1389 N N . ARG A 1 187 ? -0.265 -0.879 -13.553 1.00 97.25 187 ARG A N 1
ATOM 1390 C CA . ARG A 1 187 ? -0.299 0.525 -13.138 1.00 97.25 187 ARG A CA 1
ATOM 1391 C C . ARG A 1 187 ? -0.168 0.604 -11.625 1.00 97.25 187 ARG A C 1
ATOM 1393 O O . ARG A 1 187 ? -0.966 -0.002 -10.913 1.00 97.25 187 ARG A O 1
ATOM 1400 N N . VAL A 1 188 ? 0.839 1.331 -11.145 1.00 96.44 188 VAL A N 1
ATOM 1401 C CA . VAL A 1 188 ? 0.983 1.631 -9.710 1.00 96.44 188 VAL A CA 1
ATOM 1402 C C . VAL A 1 188 ? -0.032 2.696 -9.293 1.00 96.44 188 VAL A C 1
ATOM 1404 O O . VAL A 1 188 ? -0.498 3.472 -10.132 1.00 96.44 188 VAL A O 1
ATOM 1407 N N . SER A 1 189 ? -0.369 2.753 -8.006 1.00 94.25 189 SER A N 1
ATOM 1408 C CA . SER A 1 189 ? -1.273 3.779 -7.489 1.00 94.25 189 SER A CA 1
ATOM 1409 C C . SER A 1 189 ? -0.746 5.200 -7.721 1.00 94.25 189 SER A C 1
ATOM 1411 O O . SER A 1 189 ? 0.453 5.432 -7.914 1.00 94.25 189 SER A O 1
ATOM 1413 N N . ALA A 1 190 ? -1.653 6.180 -7.695 1.00 92.62 190 ALA A N 1
ATOM 1414 C CA . ALA A 1 190 ? -1.331 7.562 -8.045 1.00 92.62 190 ALA A CA 1
ATOM 1415 C C . ALA A 1 190 ? -0.206 8.154 -7.184 1.00 92.62 190 ALA A C 1
ATOM 1417 O O . ALA A 1 190 ? 0.683 8.813 -7.717 1.00 92.62 190 ALA A O 1
ATOM 1418 N N . GLY A 1 191 ? -0.204 7.926 -5.869 1.00 90.62 191 GLY A N 1
ATOM 1419 C CA . GLY A 1 191 ? 0.843 8.496 -5.025 1.00 90.62 191 GLY A CA 1
ATOM 1420 C C . GLY A 1 191 ? 2.158 7.716 -5.053 1.00 90.62 191 GLY A C 1
ATOM 1421 O O . GLY A 1 191 ? 3.212 8.342 -4.953 1.00 90.62 191 GLY A O 1
ATOM 1422 N N . VAL A 1 192 ? 2.144 6.403 -5.327 1.00 92.00 192 VAL A N 1
ATOM 1423 C CA . VAL A 1 192 ? 3.379 5.667 -5.664 1.00 92.00 192 VAL A CA 1
ATOM 1424 C C . VAL A 1 192 ? 3.993 6.235 -6.943 1.00 92.00 192 VAL A C 1
ATOM 1426 O O . VAL A 1 192 ? 5.181 6.545 -6.976 1.00 92.00 192 VAL A O 1
ATOM 1429 N N . CYS A 1 193 ? 3.176 6.430 -7.979 1.00 95.12 193 CYS A N 1
ATOM 1430 C CA . CYS A 1 193 ? 3.603 7.022 -9.242 1.00 95.12 193 CYS A CA 1
ATOM 1431 C C . CYS A 1 193 ? 4.210 8.413 -9.056 1.00 95.12 193 CYS A C 1
ATOM 1433 O O . CYS A 1 193 ? 5.322 8.667 -9.512 1.00 95.12 193 CYS A O 1
ATOM 1435 N N . LYS A 1 194 ? 3.508 9.301 -8.341 1.00 92.69 194 LYS A N 1
ATOM 1436 C CA . LYS A 1 194 ? 4.009 10.644 -8.036 1.00 92.69 194 LYS A CA 1
ATOM 1437 C C . LYS A 1 194 ? 5.336 10.573 -7.303 1.00 92.69 194 LYS A C 1
ATOM 1439 O O . LYS A 1 194 ? 6.283 11.206 -7.731 1.00 92.69 194 LYS A O 1
ATOM 1444 N N . SER A 1 195 ? 5.437 9.748 -6.268 1.00 91.19 195 SER A N 1
ATOM 1445 C CA . SER A 1 195 ? 6.671 9.624 -5.499 1.00 91.19 195 SER A CA 1
ATOM 1446 C C . SER A 1 195 ? 7.864 9.097 -6.315 1.00 91.19 195 SER A C 1
ATOM 1448 O O . SER A 1 195 ? 8.992 9.528 -6.092 1.00 91.19 195 SER A O 1
ATOM 1450 N N . LEU A 1 196 ? 7.626 8.197 -7.276 1.00 93.56 196 LEU A N 1
ATOM 1451 C CA . LEU A 1 196 ? 8.662 7.679 -8.181 1.00 93.56 196 LEU A CA 1
ATOM 1452 C C . LEU A 1 196 ? 9.114 8.705 -9.228 1.00 93.56 196 LEU A C 1
ATOM 1454 O O . LEU A 1 196 ? 10.263 8.672 -9.663 1.00 93.56 196 LEU A O 1
ATOM 1458 N N . LEU A 1 197 ? 8.197 9.560 -9.683 1.00 94.88 197 LEU A N 1
ATOM 1459 C CA . LEU A 1 197 ? 8.406 10.448 -10.828 1.00 94.88 197 LEU A CA 1
ATOM 1460 C C . LEU A 1 197 ? 8.621 11.915 -10.446 1.00 94.88 197 LEU A C 1
ATOM 1462 O O . LEU A 1 197 ? 8.918 12.714 -11.332 1.00 94.88 197 LEU A O 1
ATOM 1466 N N . ASP A 1 198 ? 8.466 12.277 -9.171 1.00 90.44 198 ASP A N 1
ATOM 1467 C CA . ASP A 1 198 ? 8.653 13.641 -8.679 1.00 90.44 198 ASP A CA 1
ATOM 1468 C C . ASP A 1 198 ? 10.146 14.027 -8.720 1.00 90.44 198 ASP A C 1
ATOM 1470 O O . ASP A 1 198 ? 10.957 13.449 -7.984 1.00 90.44 198 ASP A O 1
ATOM 1474 N N . PRO A 1 199 ? 10.546 14.989 -9.577 1.00 86.94 199 PRO A N 1
ATOM 1475 C CA . PRO A 1 199 ? 11.932 15.421 -9.679 1.00 86.94 199 PRO A CA 1
ATOM 1476 C C . PRO A 1 199 ? 12.331 16.412 -8.576 1.00 86.94 199 PRO A C 1
ATOM 1478 O O . PRO A 1 199 ? 13.499 16.797 -8.521 1.00 86.94 199 PRO A O 1
ATOM 1481 N N . GLU A 1 200 ? 11.400 16.875 -7.734 1.00 92.38 200 GLU A N 1
ATOM 1482 C CA . GLU A 1 200 ? 11.661 17.903 -6.726 1.00 92.38 200 GLU A CA 1
ATOM 1483 C C . GLU A 1 200 ? 12.666 17.397 -5.671 1.00 92.38 200 GLU A C 1
ATOM 1485 O O . GLU A 1 200 ? 12.406 16.404 -4.982 1.00 92.38 200 GLU A O 1
ATOM 1490 N N . PRO A 1 201 ? 13.834 18.044 -5.508 1.00 86.06 201 PRO A N 1
ATOM 1491 C CA . PRO A 1 201 ? 14.823 17.629 -4.516 1.00 86.06 201 PRO A CA 1
ATOM 1492 C C . PRO A 1 201 ? 14.455 18.010 -3.075 1.00 86.06 201 PRO A C 1
ATOM 1494 O O . PRO A 1 201 ? 14.966 17.371 -2.157 1.00 86.06 201 PRO A O 1
ATOM 1497 N N . ASP A 1 202 ? 13.614 19.026 -2.846 1.00 87.19 202 ASP A N 1
ATOM 1498 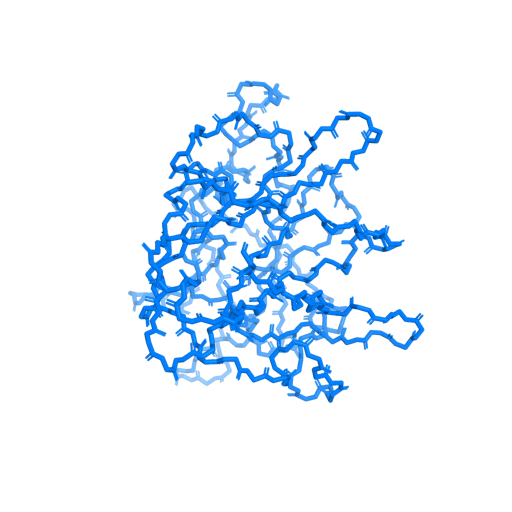C CA . ASP A 1 202 ? 13.194 19.457 -1.505 1.00 87.19 202 ASP A CA 1
ATOM 1499 C C . ASP A 1 202 ? 11.951 18.677 -1.028 1.00 87.19 202 ASP A C 1
ATOM 1501 O O . ASP A 1 202 ? 10.845 18.928 -1.519 1.00 87.19 202 ASP A O 1
ATOM 1505 N N . PRO A 1 203 ? 12.064 17.793 -0.012 1.00 83.69 203 PRO A N 1
ATOM 1506 C CA . PRO A 1 203 ? 10.937 17.005 0.495 1.00 83.69 203 PRO A CA 1
ATOM 1507 C C . PRO A 1 203 ? 9.728 17.835 0.941 1.00 83.69 203 PRO A C 1
ATOM 1509 O O . PRO A 1 203 ? 8.610 17.329 0.964 1.00 83.69 203 PRO A O 1
ATOM 1512 N N . LYS A 1 204 ? 9.924 19.110 1.303 1.00 84.06 204 LYS A N 1
ATOM 1513 C CA . LYS A 1 204 ? 8.835 19.997 1.744 1.00 84.06 204 LYS A CA 1
ATOM 1514 C C . LYS A 1 204 ? 7.977 20.522 0.596 1.00 84.06 204 LYS A C 1
ATOM 1516 O O . LYS A 1 204 ? 6.874 21.003 0.849 1.00 84.06 204 LYS A O 1
ATOM 1521 N N . LYS A 1 205 ? 8.492 20.481 -0.632 1.00 87.31 205 LYS A N 1
ATOM 1522 C CA . LYS A 1 205 ? 7.797 20.944 -1.841 1.00 87.31 205 LYS A CA 1
ATOM 1523 C C . LYS A 1 205 ? 7.129 19.810 -2.608 1.00 87.31 205 LYS A C 1
ATOM 1525 O O . LYS A 1 205 ? 6.255 20.078 -3.428 1.00 87.31 205 LYS A O 1
ATOM 1530 N N . ARG A 1 206 ? 7.514 18.566 -2.319 1.00 86.50 206 ARG A N 1
ATOM 1531 C CA . ARG A 1 206 ? 6.914 17.374 -2.914 1.00 86.50 206 ARG A CA 1
ATOM 1532 C C . ARG A 1 206 ? 5.458 17.231 -2.517 1.00 86.50 206 ARG A C 1
ATOM 1534 O O . ARG A 1 206 ? 5.059 17.547 -1.394 1.00 86.50 206 ARG A O 1
ATOM 1541 N N . GLU A 1 207 ? 4.674 16.668 -3.426 1.00 84.62 207 GLU A N 1
ATOM 1542 C CA . GLU A 1 207 ? 3.309 16.261 -3.096 1.00 84.62 207 GLU A CA 1
ATOM 1543 C C . GLU A 1 207 ? 3.312 15.058 -2.143 1.00 84.62 207 GLU A C 1
ATOM 1545 O O . GLU A 1 207 ? 2.558 15.035 -1.169 1.00 84.62 207 GLU A O 1
ATOM 1550 N N . VAL A 1 208 ? 4.208 14.099 -2.402 1.00 86.69 208 VAL A N 1
ATOM 1551 C CA . VAL A 1 208 ? 4.520 12.985 -1.504 1.00 86.69 208 VAL A CA 1
ATOM 1552 C C . VAL A 1 208 ? 5.887 13.271 -0.867 1.00 86.69 208 VAL A C 1
ATOM 1554 O O . VAL A 1 208 ? 6.895 13.192 -1.563 1.00 86.69 208 VAL A O 1
ATOM 1557 N N . PRO A 1 209 ? 5.956 13.625 0.432 1.00 82.81 209 PRO A N 1
ATOM 1558 C CA . PRO A 1 209 ? 7.198 14.037 1.089 1.00 82.81 209 PRO A CA 1
ATOM 1559 C C . PRO A 1 209 ? 8.325 13.008 0.984 1.00 82.81 209 PRO A C 1
ATOM 1561 O O . PRO A 1 209 ? 9.485 13.370 0.776 1.00 82.81 209 PRO A O 1
ATOM 1564 N N . ASP A 1 210 ? 7.985 11.724 1.112 1.00 83.31 210 ASP A N 1
ATOM 1565 C CA . ASP A 1 210 ? 8.941 10.641 0.917 1.00 83.31 210 ASP A CA 1
ATOM 1566 C C . ASP A 1 210 ? 9.024 10.241 -0.560 1.00 83.31 210 ASP A C 1
ATOM 1568 O O . ASP A 1 210 ? 8.024 10.223 -1.283 1.00 83.31 210 ASP A O 1
ATOM 1572 N N . GLN A 1 211 ? 10.233 9.913 -1.003 1.00 87.88 211 GLN A N 1
ATOM 1573 C CA . GLN A 1 211 ? 10.518 9.548 -2.387 1.00 87.88 211 GLN A CA 1
ATOM 1574 C C . GLN A 1 211 ? 10.713 8.046 -2.506 1.00 87.88 211 GLN A C 1
ATOM 1576 O O . GLN A 1 211 ? 11.542 7.455 -1.816 1.00 87.88 211 GLN A O 1
ATOM 1581 N N . ALA A 1 212 ? 9.986 7.429 -3.423 1.00 90.19 212 ALA A N 1
ATOM 1582 C CA . ALA A 1 212 ? 10.242 6.079 -3.861 1.00 90.19 212 ALA A CA 1
ATOM 1583 C C . ALA A 1 212 ? 11.484 6.103 -4.765 1.00 90.19 212 ALA A C 1
ATOM 1585 O O . ALA A 1 212 ? 11.536 6.807 -5.768 1.00 90.19 212 ALA A O 1
ATOM 1586 N N . LEU A 1 213 ? 12.510 5.351 -4.376 1.00 91.69 213 LEU A N 1
ATOM 1587 C CA . LEU A 1 213 ? 13.789 5.254 -5.076 1.00 91.69 213 LEU A CA 1
ATOM 1588 C C . LEU A 1 213 ? 13.679 4.407 -6.346 1.00 91.69 213 LEU A C 1
ATOM 1590 O O . LEU A 1 213 ? 14.292 4.724 -7.361 1.00 91.69 213 LEU A O 1
ATOM 1594 N N . ASP A 1 214 ? 12.926 3.310 -6.275 1.00 94.62 214 ASP A N 1
ATOM 1595 C CA . ASP A 1 214 ? 12.668 2.423 -7.403 1.00 94.62 214 ASP A CA 1
ATOM 1596 C C . ASP A 1 214 ? 11.408 1.581 -7.183 1.00 94.62 214 ASP A C 1
ATOM 1598 O O . ASP A 1 214 ? 10.989 1.341 -6.047 1.00 94.62 214 ASP A O 1
ATOM 1602 N N . ALA A 1 215 ? 10.831 1.128 -8.298 1.00 96.19 215 ALA A N 1
ATOM 1603 C CA . ALA A 1 215 ? 9.851 0.054 -8.349 1.00 96.19 215 ALA A CA 1
ATOM 1604 C C . ALA A 1 215 ? 10.529 -1.231 -8.833 1.00 96.19 215 ALA A C 1
ATOM 1606 O O . ALA A 1 215 ? 11.446 -1.194 -9.658 1.00 96.19 215 ALA A O 1
ATOM 1607 N N . ARG A 1 216 ? 10.071 -2.379 -8.337 1.00 96.69 216 ARG A N 1
ATOM 1608 C CA . ARG A 1 216 ? 10.652 -3.693 -8.628 1.00 96.69 216 ARG A CA 1
ATOM 1609 C C . ARG A 1 216 ? 9.576 -4.745 -8.837 1.00 96.69 216 ARG A C 1
ATOM 1611 O O . ARG A 1 216 ? 8.521 -4.681 -8.210 1.00 96.69 216 ARG A O 1
ATOM 1618 N N . ILE A 1 217 ? 9.885 -5.746 -9.656 1.00 96.25 217 ILE A N 1
ATOM 1619 C CA . ILE A 1 217 ? 9.020 -6.895 -9.939 1.00 96.25 217 ILE A CA 1
ATOM 1620 C C . ILE A 1 217 ? 9.736 -8.188 -9.573 1.00 96.25 217 ILE A C 1
ATOM 1622 O O . ILE A 1 217 ? 10.909 -8.374 -9.891 1.00 96.25 217 ILE A O 1
ATOM 1626 N N . SER A 1 218 ? 9.001 -9.103 -8.951 1.00 95.12 218 SER A N 1
ATOM 1627 C CA . SER A 1 218 ? 9.409 -10.487 -8.696 1.00 95.12 218 SER A CA 1
ATOM 1628 C C . SER A 1 218 ? 8.340 -11.454 -9.204 1.00 95.12 218 SER A C 1
ATOM 1630 O O . SER A 1 218 ? 7.163 -11.112 -9.210 1.00 95.12 218 SER A O 1
ATOM 1632 N N . VAL A 1 219 ? 8.757 -12.645 -9.642 1.00 91.94 219 VAL A N 1
ATOM 1633 C CA . VAL A 1 219 ? 7.899 -13.695 -10.243 1.00 91.94 219 VAL A CA 1
ATOM 1634 C C . VAL A 1 219 ? 7.851 -14.974 -9.391 1.00 91.94 219 VAL A C 1
ATOM 1636 O O . VAL A 1 219 ? 7.466 -16.035 -9.867 1.00 91.94 219 VAL A O 1
ATOM 1639 N N . GLY A 1 220 ? 8.340 -14.916 -8.148 1.00 83.38 220 GLY A N 1
ATOM 1640 C CA . GLY A 1 220 ? 8.551 -16.107 -7.316 1.00 83.38 220 GLY A CA 1
ATOM 1641 C C . GLY A 1 220 ? 7.295 -16.639 -6.621 1.00 83.38 220 GLY A C 1
ATOM 1642 O O . GLY A 1 220 ? 7.308 -17.766 -6.133 1.00 83.38 220 GLY A O 1
ATOM 1643 N N . CYS A 1 221 ? 6.233 -15.838 -6.561 1.00 89.75 221 CYS A N 1
ATOM 1644 C CA . CYS A 1 221 ? 4.991 -16.138 -5.858 1.00 89.75 221 CYS A CA 1
ATOM 1645 C C . CYS A 1 221 ? 3.808 -15.483 -6.574 1.00 89.75 221 CYS A C 1
ATOM 1647 O O . CYS A 1 221 ? 3.986 -14.473 -7.257 1.00 89.75 221 CYS A O 1
ATOM 1649 N N . ALA A 1 222 ? 2.604 -15.988 -6.298 1.00 89.62 222 ALA A N 1
ATOM 1650 C CA . ALA A 1 222 ? 1.364 -15.272 -6.576 1.00 89.62 222 ALA A CA 1
ATOM 1651 C C . ALA A 1 222 ? 1.390 -13.859 -5.969 1.00 89.62 222 ALA A C 1
ATOM 1653 O O . ALA A 1 222 ? 2.076 -13.601 -4.968 1.00 89.62 222 ALA A O 1
ATOM 1654 N N . ALA A 1 223 ? 0.644 -12.951 -6.590 1.00 91.25 223 ALA A N 1
ATOM 1655 C CA . ALA A 1 223 ? 0.557 -11.572 -6.148 1.00 91.25 223 ALA A CA 1
ATOM 1656 C C . ALA A 1 223 ? -0.023 -11.473 -4.730 1.00 91.25 223 ALA A C 1
ATOM 1658 O O . ALA A 1 223 ? -1.005 -12.133 -4.377 1.00 91.25 223 ALA A O 1
ATOM 1659 N N . LYS A 1 224 ? 0.585 -10.618 -3.910 1.00 89.31 224 LYS A N 1
ATOM 1660 C CA . LYS A 1 224 ? 0.083 -10.270 -2.587 1.00 89.31 224 LYS A CA 1
ATOM 1661 C C . LYS A 1 224 ? -1.292 -9.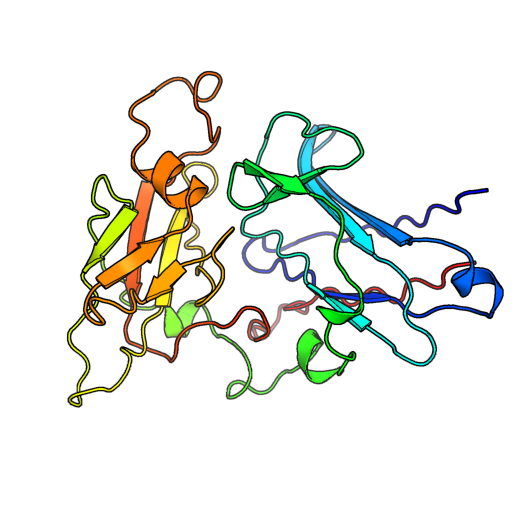606 -2.713 1.00 89.31 224 LYS A C 1
ATOM 1663 O O . LYS A 1 224 ? -1.414 -8.547 -3.321 1.00 89.31 224 LYS A O 1
ATOM 1668 N N . SER A 1 225 ? -2.312 -10.187 -2.082 1.00 85.00 225 SER A N 1
ATOM 1669 C CA . SER A 1 225 ? -3.644 -9.564 -1.990 1.00 85.00 225 SER A CA 1
ATOM 1670 C C . SER A 1 225 ? -3.794 -8.716 -0.720 1.00 85.00 225 SER A C 1
ATOM 1672 O O . SER A 1 225 ? -3.184 -9.065 0.298 1.00 85.00 225 SER A O 1
ATOM 1674 N N . PRO A 1 226 ? -4.676 -7.696 -0.694 1.00 78.56 226 PRO A N 1
ATOM 1675 C CA . PRO A 1 226 ? -4.914 -6.868 0.497 1.00 78.56 226 PRO A CA 1
ATOM 1676 C C . PRO A 1 226 ? -5.300 -7.665 1.751 1.00 78.56 226 PRO A C 1
ATOM 1678 O O . PRO A 1 226 ? -4.993 -7.274 2.874 1.00 78.56 226 PRO A O 1
ATOM 1681 N N . THR A 1 227 ? -5.956 -8.815 1.571 1.00 76.25 227 THR A N 1
ATOM 1682 C CA . THR A 1 227 ? -6.453 -9.647 2.680 1.00 76.25 227 THR A CA 1
ATOM 1683 C C . THR A 1 227 ? -5.501 -10.758 3.112 1.00 76.25 227 THR A C 1
ATOM 1685 O O . THR A 1 227 ? -5.777 -11.441 4.094 1.00 76.25 227 THR A O 1
ATOM 1688 N N . GLN A 1 228 ? -4.407 -10.985 2.382 1.00 79.25 228 GLN A N 1
ATOM 1689 C CA . GLN A 1 228 ? -3.442 -12.021 2.738 1.00 79.25 228 GLN A CA 1
ATOM 1690 C C . GLN A 1 228 ? -2.539 -11.523 3.881 1.00 79.25 228 GLN A C 1
ATOM 1692 O O . GLN A 1 228 ? -1.904 -10.473 3.733 1.00 79.25 228 GLN A O 1
ATOM 1697 N N . PRO A 1 229 ? -2.434 -12.250 5.008 1.00 77.62 229 PRO A N 1
ATOM 1698 C CA . PRO A 1 229 ? -1.526 -11.882 6.090 1.00 77.62 229 PRO A CA 1
ATOM 1699 C C . PRO A 1 229 ? -0.065 -12.102 5.686 1.00 77.62 229 PRO A C 1
ATOM 1701 O O . PRO A 1 229 ? 0.233 -12.913 4.812 1.00 77.62 229 PRO A O 1
ATOM 1704 N N . PHE A 1 230 ? 0.874 -11.427 6.351 1.00 78.69 230 PHE A N 1
ATOM 1705 C CA . PHE A 1 230 ? 2.300 -11.743 6.212 1.00 78.69 230 PHE A CA 1
ATOM 1706 C C . PHE A 1 230 ? 2.658 -12.987 7.030 1.00 78.69 230 PHE A C 1
ATOM 1708 O O . PHE A 1 230 ? 2.061 -13.256 8.075 1.00 78.69 230 PHE A O 1
ATOM 1715 N N . CYS A 1 231 ? 3.651 -13.752 6.581 1.00 77.81 231 CYS A N 1
ATOM 1716 C CA . CYS A 1 231 ? 4.111 -14.917 7.328 1.00 77.81 231 CYS A CA 1
ATOM 1717 C C . CYS A 1 231 ? 4.828 -14.521 8.618 1.00 77.81 231 CYS A C 1
ATOM 1719 O O . CYS A 1 231 ? 5.641 -13.597 8.633 1.00 77.81 231 CYS A O 1
ATOM 1721 N N . ARG A 1 232 ? 4.582 -15.256 9.710 1.00 69.12 232 ARG A N 1
ATOM 1722 C CA . ARG A 1 232 ? 5.393 -15.130 10.930 1.00 69.12 232 ARG A CA 1
ATOM 1723 C C . ARG A 1 232 ? 6.794 -15.682 10.684 1.00 69.12 232 ARG A C 1
ATOM 1725 O O . ARG A 1 232 ? 6.949 -16.805 10.207 1.00 69.12 232 ARG A O 1
ATOM 1732 N N . ARG A 1 233 ? 7.824 -14.929 11.075 1.00 63.38 233 ARG A N 1
ATOM 1733 C CA . ARG A 1 233 ? 9.192 -15.457 11.165 1.00 63.38 233 ARG A CA 1
ATOM 1734 C C . ARG A 1 233 ? 9.394 -16.204 12.476 1.00 63.38 233 ARG A C 1
ATOM 1736 O O . ARG A 1 233 ? 8.921 -15.772 13.524 1.00 63.38 233 ARG A O 1
ATOM 1743 N N . ALA A 1 234 ? 10.144 -17.303 12.427 1.00 47.62 234 ALA A N 1
ATOM 1744 C CA . ALA A 1 234 ? 10.571 -18.002 13.633 1.00 47.62 234 ALA A CA 1
ATOM 1745 C C . ALA A 1 234 ? 11.351 -17.031 14.544 1.00 47.62 234 ALA A C 1
ATOM 1747 O O . ALA A 1 234 ? 12.329 -16.430 14.109 1.00 47.62 234 ALA A O 1
ATOM 1748 N N . GLY A 1 235 ? 10.886 -16.849 15.784 1.00 49.50 235 GLY A N 1
ATOM 1749 C CA . GLY A 1 235 ? 11.505 -15.966 16.783 1.00 49.50 235 GLY A CA 1
ATOM 1750 C C . GLY A 1 235 ? 10.910 -14.555 16.907 1.00 49.50 235 GLY A C 1
ATOM 1751 O O . GLY A 1 235 ? 11.170 -13.903 17.913 1.00 49.50 235 GLY A O 1
ATOM 1752 N N . ASN A 1 236 ? 10.063 -14.106 15.968 1.00 50.56 236 ASN A N 1
ATOM 1753 C CA . ASN A 1 236 ? 9.379 -12.807 16.030 1.00 50.56 236 ASN A CA 1
ATOM 1754 C C . ASN A 1 236 ? 7.853 -12.997 16.036 1.00 50.56 236 ASN A C 1
ATOM 1756 O O . ASN A 1 236 ? 7.267 -13.556 15.113 1.00 50.56 236 ASN A O 1
ATOM 1760 N N . LEU A 1 237 ? 7.203 -12.533 17.108 1.00 44.97 237 LEU A N 1
ATOM 1761 C CA . LEU A 1 237 ? 5.827 -12.902 17.463 1.00 44.97 237 LEU A CA 1
ATOM 1762 C C . LEU A 1 237 ? 4.707 -12.207 16.674 1.00 44.97 237 LEU A C 1
ATOM 1764 O O . LEU A 1 237 ? 3.549 -12.539 16.910 1.00 44.97 237 LEU A O 1
ATOM 1768 N N . GLN A 1 238 ? 4.974 -11.253 15.780 1.00 47.03 238 GLN A N 1
ATOM 1769 C CA . GLN A 1 238 ? 3.884 -10.451 15.209 1.00 47.03 238 GLN A CA 1
ATOM 1770 C C . GLN A 1 238 ? 4.014 -10.263 13.701 1.00 47.03 238 GLN A C 1
ATOM 1772 O O . GLN A 1 238 ? 4.721 -9.390 13.221 1.00 47.03 238 GLN A O 1
ATOM 1777 N N . SER A 1 239 ? 3.265 -11.068 12.950 1.00 42.75 239 SER A N 1
ATOM 1778 C CA . SER A 1 239 ? 2.837 -10.742 11.586 1.00 42.75 239 SER A CA 1
ATOM 1779 C C . SER A 1 239 ? 1.425 -10.138 11.550 1.00 42.75 239 SER A C 1
ATOM 1781 O O . SER A 1 239 ? 0.843 -10.021 10.476 1.00 42.75 239 SER A O 1
ATOM 1783 N N . GLY A 1 240 ? 0.906 -9.736 12.720 1.00 47.38 240 GLY A N 1
ATOM 1784 C CA . GLY A 1 240 ? -0.395 -9.109 12.961 1.00 47.38 240 GLY A CA 1
ATOM 1785 C C . GLY A 1 240 ? -0.446 -8.513 14.372 1.00 47.38 240 GLY A C 1
ATOM 1786 O O . GLY A 1 240 ? 0.076 -9.121 15.309 1.00 47.38 240 GLY A O 1
ATOM 1787 N N . ILE A 1 241 ? -1.057 -7.338 14.531 1.00 47.75 241 ILE A N 1
ATOM 1788 C CA . ILE A 1 241 ? -1.515 -6.805 15.819 1.00 47.75 241 ILE A CA 1
ATOM 1789 C C . ILE A 1 241 ? -3.023 -7.028 15.872 1.00 47.75 241 ILE A C 1
ATOM 1791 O O . ILE A 1 241 ? -3.774 -6.232 15.324 1.00 47.75 241 ILE A O 1
ATOM 1795 N N . GLY A 1 242 ? -3.460 -8.098 16.534 1.00 43.50 242 GLY A N 1
ATOM 1796 C CA . GLY A 1 242 ? -4.845 -8.194 16.981 1.00 43.50 242 GLY A CA 1
ATOM 1797 C C . GLY A 1 242 ? -4.997 -7.348 18.240 1.00 43.50 242 GLY A C 1
ATOM 1798 O O . GLY A 1 242 ? -4.334 -7.619 19.240 1.00 43.50 242 GLY A O 1
ATOM 1799 N N . ALA A 1 243 ? -5.818 -6.304 18.186 1.00 45.31 243 ALA A N 1
ATOM 1800 C CA . ALA A 1 243 ? -6.249 -5.593 19.382 1.00 45.31 243 ALA A CA 1
ATOM 1801 C C . ALA A 1 243 ? -7.739 -5.868 19.559 1.00 45.31 243 ALA A C 1
ATOM 1803 O O . ALA A 1 243 ? -8.551 -5.380 18.779 1.00 45.31 243 ALA A O 1
ATOM 1804 N N . GLU A 1 244 ? -8.094 -6.657 20.567 1.00 45.84 244 GLU A N 1
ATOM 1805 C CA . GLU A 1 244 ? -9.468 -6.697 21.051 1.00 45.84 244 GLU A CA 1
ATOM 1806 C C . GLU A 1 244 ? -9.700 -5.393 21.813 1.00 45.84 244 GLU A C 1
ATOM 1808 O O . GLU A 1 244 ? -9.139 -5.185 22.889 1.00 45.84 244 GLU A O 1
ATOM 1813 N N . ILE A 1 245 ? -10.461 -4.470 21.229 1.00 49.25 245 ILE A N 1
ATOM 1814 C CA . ILE A 1 245 ? -10.828 -3.227 21.909 1.00 49.25 245 ILE A CA 1
ATOM 1815 C C . ILE A 1 245 ? -12.219 -3.428 22.512 1.00 49.25 245 ILE A C 1
ATOM 1817 O O . ILE A 1 245 ? -13.200 -3.351 21.772 1.00 49.25 245 ILE A O 1
ATOM 1821 N N . PRO A 1 246 ? -12.344 -3.674 23.830 1.00 42.50 246 PRO A N 1
ATOM 1822 C CA . PRO A 1 246 ? -13.639 -3.633 24.489 1.00 42.50 246 PRO A CA 1
ATOM 1823 C C . PRO A 1 246 ? -14.132 -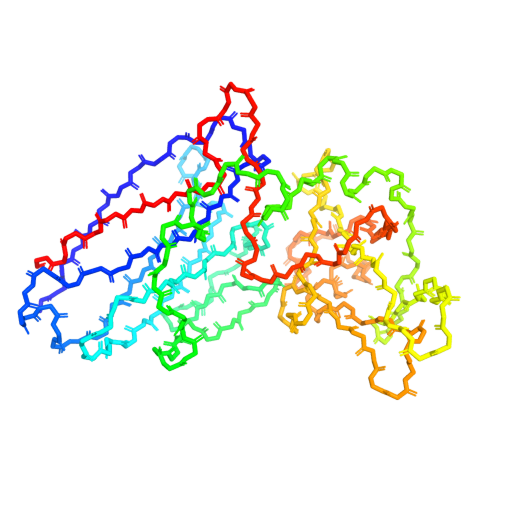2.183 24.498 1.00 42.50 246 PRO A C 1
ATOM 1825 O O . PRO A 1 246 ? -13.679 -1.365 25.298 1.00 42.50 246 PRO A O 1
ATOM 1828 N N . VAL A 1 247 ? -15.042 -1.848 23.584 1.00 45.50 247 VAL A N 1
ATOM 1829 C CA . VAL A 1 247 ? -15.612 -0.499 23.474 1.00 45.50 247 VAL A CA 1
ATOM 1830 C C . VAL A 1 247 ? -16.699 -0.314 24.542 1.00 45.50 247 VAL A C 1
ATOM 1832 O O . VAL A 1 247 ? -17.861 -0.613 24.288 1.00 45.50 247 VAL A O 1
ATOM 1835 N N . ARG A 1 248 ? -16.326 0.147 25.740 1.00 44.19 248 ARG A N 1
ATOM 1836 C CA . ARG A 1 248 ? -17.243 0.717 26.755 1.00 44.19 248 ARG A CA 1
ATOM 1837 C C . ARG A 1 248 ? -17.560 2.189 26.493 1.00 44.19 248 ARG A C 1
ATOM 1839 O O . ARG A 1 248 ? -16.643 2.924 26.043 1.00 44.19 248 ARG A O 1
#

Secondary structure (DSSP, 8-state):
-----------S-TT----EEEEEESSSGGGSSPEEEEEEEEETTEEEEEEEEEE---TT--EEEE--STTSPBTPPP--TTEEEETTEEEE-EE-GGGSEEP-THHHH---TTSSB-HHHHTTTPEEEPPPTTSEEEPPPPSSTTPPP--EEEEEESTTTT-EEEEPBT-TTTSEEEETTEEEEEEE-HHHHHHHH---S-TTTSSSSS-EEEEEEE-SSPPPPTTPPBPPPTT---S-----EEE-